Protein AF-A0A416CGI4-F1 (afdb_monomer_lite)

Sequence (344 aa):
MGKSVIRIKKITIKNWKNVVNGSLLLENHRKNYKASVLGLYGQNGSGKTALIDAIALLKFALCGRPIPKQYADFVNVDADAATLEYEFTVKDIDKKAEYNVNYSFSLKKEIEKNAVNIDDNSLEVAEEEKAVIVDEVLSYSYECGDKKIRKMPIINTRTSDVFLPKSKYNVLTGNEDEKDLFVAKKIALATSKSFVFSKELLNCIRKNCEEKYHVFLFDALTKFGNFELFIIDVKNSGLISFDALPLFFKYSNKRGNAVGNLPIPLNGSGVIPEQAFEVVNNVIKNMNIVLEQLIPNLTIGIKVIGTQTMKNGETGYIIELISKKNKKEIALRYESEGIKKIVS

Secondary structure (DSSP, 8-state):
---EEEEEEEEEEEEETTEEEEEEE----SS--SS--------TTSSHHHHHHHHHHHHHHHTTPPPPGGGGGGB-TT-SEEEEEEEEEEEETTTTEEEEEEEEEEEEEEEE----S---TT-----EEEEEEEEEEEEEEEEETTEEEEEEEEEE--SSSSSB-HHHHHHHHTT--HHHHHHHHHHHHHTT--STT-HHHHHHHHHH---HHHHHHHHHHHHHHHHT-----HHHHHHHHTTEEEEEEEEEETTEEEEEEEEEESSSEEEEEHHHHHHHHHHHHHHHHHHHHHSTTEEEEEEEEEEEE-TTS-EEEEEEEEEEETTEEEEGGGS-HHHHHHH-

Radius of gyration: 23.53 Å; chains: 1; bounding box: 51×67×60 Å

Foldseek 3Di:
DFDKDKDWQKKWKDQFALPRTDMDGPDDPPDDDPDDDDDDDDDPPPCPQSVLVLLVVLLQQLQQHADDFCSQNRGHPVDQKMKMKIWMWMARPVQRKIKTKMKMWIKGKDWDDPPPVDPDPPDPDPTRIGIATHQIWIWMWMDGPPDTRPIDTLFTRPDPFLGDDPVSVCQQQVPPDSVVSNVLVVVSRVRRYHSLNHPSSLVSRVVRHPPVVVNVVSVNSSCCSQPVDDRDHVVNVVLLVVQWDFDWWWFADPVGIHTDTDTAHLAAKDKDAPRCQVGVQVVQVVLQVVVCVVPPQKGKGKDFPDWDQDPVRGIITIIFMWIAHPNDIDTSNPDDPVSSSVSD

pLDDT: mean 86.91, std 12.15, range [50.22, 98.62]

Structure (mmCIF, N/CA/C/O backbone):
data_AF-A0A416CGI4-F1
#
_entry.id   AF-A0A416CGI4-F1
#
loop_
_atom_site.group_PDB
_atom_site.id
_atom_site.type_symbol
_atom_site.label_atom_id
_atom_site.label_alt_id
_atom_site.label_comp_id
_atom_site.label_asym_id
_atom_site.label_entity_id
_atom_site.label_seq_id
_atom_site.pdbx_PDB_ins_code
_atom_site.Cartn_x
_atom_site.Cartn_y
_atom_site.Cartn_z
_atom_site.occupancy
_atom_site.B_iso_or_equiv
_atom_site.auth_seq_id
_atom_site.auth_comp_id
_atom_site.auth_asym_id
_atom_site.auth_atom_id
_atom_site.pdbx_PDB_model_num
ATOM 1 N N . MET A 1 1 ? 15.781 11.434 6.413 1.00 57.03 1 MET A N 1
ATOM 2 C CA . MET A 1 1 ? 14.792 11.262 5.328 1.00 57.03 1 MET A CA 1
ATOM 3 C C . MET A 1 1 ? 13.825 12.429 5.412 1.00 57.03 1 MET A C 1
ATOM 5 O O . MET A 1 1 ? 13.376 12.712 6.517 1.00 57.03 1 MET A O 1
ATOM 9 N N . GLY A 1 2 ? 13.611 13.145 4.307 1.00 61.97 2 GLY A N 1
ATOM 10 C CA . GLY A 1 2 ? 12.845 14.392 4.324 1.00 61.97 2 GLY A CA 1
ATOM 11 C C . GLY A 1 2 ? 11.362 14.187 4.630 1.00 61.97 2 GLY A C 1
ATOM 12 O O . GLY A 1 2 ? 10.835 13.075 4.503 1.00 61.97 2 GLY A O 1
ATOM 13 N N . LYS A 1 3 ? 10.680 15.244 5.068 1.00 83.69 3 LYS A N 1
ATOM 14 C CA . LYS A 1 3 ? 9.259 15.183 5.418 1.00 83.69 3 LYS A CA 1
ATOM 15 C C . LYS A 1 3 ? 8.414 15.053 4.142 1.00 83.69 3 LYS A C 1
ATOM 17 O O . LYS A 1 3 ? 8.311 15.984 3.349 1.00 83.69 3 LYS A O 1
ATOM 22 N N . SER A 1 4 ? 7.796 13.887 3.957 1.00 90.75 4 SER A N 1
ATOM 23 C CA . SER A 1 4 ? 6.962 13.557 2.796 1.00 90.75 4 SER A CA 1
ATOM 24 C C . SER A 1 4 ? 5.468 13.635 3.115 1.00 90.75 4 SER A C 1
ATOM 26 O O . SER A 1 4 ? 5.051 13.233 4.202 1.00 90.75 4 SER A O 1
ATOM 28 N N . VAL A 1 5 ? 4.654 14.078 2.155 1.00 92.50 5 VAL A N 1
ATOM 29 C CA . VAL A 1 5 ? 3.187 13.924 2.184 1.00 92.50 5 VAL A CA 1
ATOM 30 C C . VAL A 1 5 ? 2.745 13.195 0.925 1.00 92.50 5 VAL A C 1
ATOM 32 O O . VAL A 1 5 ? 3.049 13.641 -0.179 1.00 92.50 5 VAL A O 1
ATOM 35 N N . ILE A 1 6 ? 2.034 12.082 1.096 1.00 93.94 6 ILE A N 1
ATOM 36 C CA . ILE A 1 6 ? 1.517 11.258 0.005 1.00 93.94 6 ILE A CA 1
ATOM 37 C C . ILE A 1 6 ? -0.009 11.281 0.059 1.00 93.94 6 ILE A C 1
ATOM 39 O O . ILE A 1 6 ? -0.608 11.096 1.118 1.00 93.94 6 ILE A O 1
ATOM 43 N N . ARG A 1 7 ? -0.646 11.497 -1.092 1.00 92.56 7 ARG A N 1
ATOM 44 C CA . ARG A 1 7 ? -2.101 11.447 -1.248 1.00 92.56 7 ARG A CA 1
ATOM 45 C C . ARG A 1 7 ? -2.462 10.641 -2.486 1.00 92.56 7 ARG A C 1
ATOM 47 O O . ARG A 1 7 ? -2.008 10.975 -3.575 1.00 92.56 7 ARG A O 1
ATOM 54 N N . ILE A 1 8 ? -3.319 9.634 -2.332 1.00 94.88 8 ILE A N 1
ATOM 55 C CA . ILE A 1 8 ? -3.948 8.950 -3.468 1.00 94.88 8 ILE A CA 1
ATOM 56 C C . ILE A 1 8 ? -4.986 9.909 -4.065 1.00 94.88 8 ILE A C 1
ATOM 58 O O . ILE A 1 8 ? -5.898 10.354 -3.367 1.00 94.88 8 ILE A O 1
ATOM 62 N N . LYS A 1 9 ? -4.822 10.264 -5.337 1.00 93.69 9 LYS A N 1
ATOM 63 C CA . LYS A 1 9 ? -5.719 11.140 -6.098 1.00 93.69 9 LYS A CA 1
ATOM 64 C C . LYS A 1 9 ? -6.825 10.356 -6.774 1.00 93.69 9 LYS A C 1
ATOM 66 O O . LYS A 1 9 ? -7.986 10.738 -6.672 1.00 93.69 9 LYS A O 1
ATOM 71 N N . LYS A 1 10 ? -6.471 9.273 -7.458 1.00 95.88 10 LYS A N 1
ATOM 72 C CA . LYS A 1 10 ? -7.402 8.496 -8.272 1.00 95.88 10 LYS A CA 1
ATOM 73 C C . LYS A 1 10 ? -7.062 7.019 -8.200 1.00 95.88 10 LYS A C 1
ATOM 75 O O . LYS A 1 10 ? -5.888 6.660 -8.128 1.00 95.88 10 LYS A O 1
ATOM 80 N N . ILE A 1 11 ? -8.096 6.193 -8.231 1.00 97.56 11 ILE A N 1
ATOM 81 C CA . ILE A 1 11 ? -7.992 4.741 -8.330 1.00 97.56 11 ILE A CA 1
ATOM 82 C C . ILE A 1 11 ? -8.832 4.307 -9.523 1.00 97.56 11 ILE A C 1
ATOM 84 O O . ILE A 1 11 ? -10.014 4.645 -9.585 1.00 97.56 11 ILE A O 1
ATOM 88 N N . THR A 1 12 ? -8.236 3.554 -10.439 1.00 98.12 12 THR A N 1
ATOM 89 C CA . THR A 1 12 ? -8.935 2.886 -11.538 1.00 98.12 12 THR A CA 1
ATOM 90 C C . THR A 1 12 ? -8.749 1.381 -11.384 1.00 98.12 12 THR A C 1
ATOM 92 O O . THR A 1 12 ? -7.630 0.909 -11.193 1.00 98.12 12 THR A O 1
ATOM 95 N N . ILE A 1 13 ? -9.842 0.631 -11.471 1.00 97.62 13 ILE A N 1
ATOM 96 C CA . ILE A 1 13 ? -9.862 -0.832 -11.418 1.00 97.62 13 ILE A CA 1
ATOM 97 C C . ILE A 1 13 ? -10.574 -1.375 -12.653 1.00 97.62 13 ILE A C 1
ATOM 99 O O . ILE A 1 13 ? -11.613 -0.852 -13.062 1.00 97.62 13 ILE A O 1
ATOM 103 N N . LYS A 1 14 ? -10.011 -2.420 -13.252 1.00 98.00 14 LYS A N 1
ATOM 104 C CA . LYS A 1 14 ? -10.579 -3.122 -14.403 1.00 98.00 14 LYS A CA 1
ATOM 105 C C . LYS A 1 14 ? -10.549 -4.618 -14.155 1.00 98.00 14 LYS A C 1
ATOM 107 O O . LYS A 1 14 ? -9.536 -5.120 -13.671 1.00 98.00 14 LYS A O 1
ATOM 112 N N . ASN A 1 15 ? -11.635 -5.300 -14.507 1.00 97.56 15 ASN A N 1
ATOM 113 C CA . ASN A 1 15 ? -11.813 -6.745 -14.340 1.00 97.56 15 ASN A CA 1
ATOM 114 C C . ASN A 1 15 ? -11.478 -7.228 -12.919 1.00 97.56 15 ASN A C 1
ATOM 116 O O . ASN A 1 15 ? -10.817 -8.244 -12.723 1.00 97.56 15 ASN A O 1
ATOM 120 N N . TRP A 1 16 ? -11.918 -6.463 -11.921 1.00 96.06 16 TRP A N 1
ATOM 121 C CA . TRP A 1 16 ? -11.623 -6.683 -10.511 1.00 96.06 16 TRP A CA 1
ATOM 122 C C . TRP A 1 16 ? -12.896 -7.067 -9.762 1.00 96.06 16 TRP A C 1
ATOM 124 O O . TRP A 1 16 ? -13.798 -6.243 -9.576 1.00 96.06 16 TRP A O 1
ATOM 134 N N . LYS A 1 17 ? -12.976 -8.323 -9.323 1.00 94.75 17 LYS A N 1
ATOM 135 C CA . LYS A 1 17 ? -14.184 -8.954 -8.785 1.00 94.75 17 LYS A CA 1
ATOM 136 C C . LYS A 1 17 ? -15.351 -8.738 -9.749 1.00 94.75 17 LYS A C 1
ATOM 138 O O . LYS A 1 17 ? -15.265 -9.049 -10.931 1.00 94.75 17 LYS A O 1
ATOM 143 N N . ASN A 1 18 ? -16.431 -8.141 -9.263 1.00 92.12 18 ASN A N 1
ATOM 144 C CA . ASN A 1 18 ? -17.617 -7.828 -10.041 1.00 92.12 18 ASN A CA 1
ATOM 145 C C . ASN A 1 18 ? -17.545 -6.467 -10.770 1.00 92.12 18 ASN A C 1
ATOM 147 O O . ASN A 1 18 ? -18.544 -6.032 -11.337 1.00 92.12 18 ASN A O 1
ATOM 151 N N . VAL A 1 19 ? -16.403 -5.768 -10.735 1.00 94.62 19 VAL A N 1
ATOM 152 C CA . VAL A 1 19 ? -16.207 -4.467 -11.392 1.00 94.62 19 VAL A CA 1
ATOM 153 C C . VAL A 1 19 ? -15.424 -4.648 -12.692 1.00 94.62 19 VAL A C 1
ATOM 155 O O . VAL A 1 19 ? -14.210 -4.847 -12.675 1.00 94.62 19 VAL A O 1
ATOM 158 N N . VAL A 1 20 ? -16.110 -4.517 -13.831 1.00 95.19 20 VAL A N 1
ATOM 159 C CA . VAL A 1 20 ? -15.491 -4.595 -15.170 1.00 95.19 20 VAL A CA 1
ATOM 160 C C . VAL A 1 20 ? -14.607 -3.374 -15.445 1.00 95.19 20 VAL A C 1
ATOM 162 O O . VAL A 1 20 ? -13.465 -3.511 -15.872 1.00 95.19 20 VAL A O 1
ATOM 165 N N . ASN A 1 21 ? -15.099 -2.167 -15.155 1.00 96.25 21 ASN A N 1
ATOM 166 C CA . ASN A 1 21 ? -14.327 -0.929 -15.252 1.00 96.25 21 ASN A CA 1
ATOM 167 C C . ASN A 1 21 ? -14.890 0.111 -14.278 1.00 96.25 21 ASN A C 1
ATOM 169 O O . ASN A 1 21 ? -16.065 0.465 -14.353 1.00 96.25 21 ASN A O 1
ATOM 173 N N . GLY A 1 22 ? -14.056 0.607 -13.370 1.00 94.75 22 GLY A N 1
ATOM 174 C CA . GLY A 1 22 ? -14.439 1.601 -12.376 1.00 94.75 22 GLY A CA 1
ATOM 175 C C . GLY A 1 22 ? -13.302 2.571 -12.104 1.00 94.75 22 GLY A C 1
ATOM 176 O O . GLY A 1 22 ? -12.139 2.186 -12.060 1.00 94.75 22 GLY A O 1
ATOM 177 N N . SER A 1 23 ? -13.638 3.843 -11.904 1.00 94.69 23 SER A N 1
ATOM 178 C CA . SER A 1 23 ? -12.675 4.887 -11.562 1.00 94.69 23 SER A CA 1
ATOM 179 C C . SER A 1 23 ? -13.256 5.792 -10.486 1.00 94.69 23 SER A C 1
ATOM 181 O O . SER A 1 23 ? -14.387 6.259 -10.613 1.00 94.69 23 SER A O 1
ATOM 183 N N . LEU A 1 24 ? -12.461 6.093 -9.463 1.00 93.44 24 LEU A N 1
ATOM 184 C CA . LEU A 1 24 ? -12.832 6.989 -8.375 1.00 93.44 24 LEU A CA 1
ATOM 185 C C . LEU A 1 24 ? -11.760 8.056 -8.166 1.00 93.44 24 LEU A C 1
ATOM 187 O O . LEU A 1 24 ? -10.582 7.747 -7.993 1.00 93.44 24 LEU A O 1
ATOM 191 N N . LEU A 1 25 ? -12.195 9.315 -8.134 1.00 91.94 25 LEU A N 1
ATOM 192 C CA . LEU A 1 25 ? -11.372 10.465 -7.780 1.00 91.94 25 LEU A CA 1
ATOM 193 C C . LEU A 1 25 ? -11.567 10.777 -6.289 1.00 91.94 25 LEU A C 1
ATOM 195 O O . LEU A 1 25 ? -12.672 11.084 -5.850 1.00 91.94 25 LEU A O 1
ATOM 199 N N . LEU A 1 26 ? -10.491 10.688 -5.514 1.00 89.19 26 LEU A N 1
ATOM 200 C CA . LEU A 1 26 ? -10.464 10.919 -4.064 1.00 89.19 26 LEU A CA 1
ATOM 201 C C . LEU A 1 26 ? -10.159 12.382 -3.703 1.00 89.19 26 LEU A C 1
ATOM 203 O O . LEU A 1 26 ? -10.161 12.772 -2.532 1.00 89.19 26 LEU A O 1
ATOM 207 N N . GLU A 1 27 ? -9.822 13.206 -4.690 1.00 80.69 27 GLU A N 1
ATOM 208 C CA . GLU A 1 27 ? -9.494 14.611 -4.487 1.00 80.69 27 GLU A CA 1
ATOM 209 C C . GLU A 1 27 ? -10.754 15.483 -4.453 1.00 80.69 27 GLU A C 1
ATOM 211 O O . GLU A 1 27 ? -11.585 15.472 -5.365 1.00 80.69 27 GLU A O 1
ATOM 216 N N . ASN A 1 28 ? -10.891 16.268 -3.381 1.00 76.50 28 ASN A N 1
ATOM 217 C CA . ASN A 1 28 ? -11.979 17.225 -3.250 1.00 76.50 28 ASN A CA 1
ATOM 218 C C . ASN A 1 28 ? -11.570 18.555 -3.887 1.00 76.50 28 ASN A C 1
ATOM 220 O O . ASN A 1 28 ? -10.825 19.332 -3.300 1.00 76.50 28 ASN A O 1
ATOM 224 N N . HIS A 1 29 ? -12.103 18.824 -5.074 1.00 73.62 29 HIS A N 1
ATOM 225 C CA . HIS A 1 29 ? -11.795 20.029 -5.843 1.00 73.62 29 HIS A CA 1
ATOM 226 C C . HIS A 1 29 ? -12.564 21.266 -5.360 1.00 73.62 29 HIS A C 1
ATOM 228 O O . HIS A 1 29 ? -12.283 22.377 -5.797 1.00 73.62 29 HIS A O 1
ATOM 234 N N . ARG A 1 30 ? -13.558 21.099 -4.474 1.00 73.44 30 ARG A N 1
ATOM 235 C CA . ARG A 1 30 ? -14.452 22.198 -4.079 1.00 73.44 30 ARG A CA 1
ATOM 236 C C . ARG A 1 30 ? -13.815 23.142 -3.064 1.00 73.44 30 ARG A C 1
ATOM 238 O O . ARG A 1 30 ? -14.127 24.327 -3.072 1.00 73.44 30 ARG A O 1
ATOM 245 N N . LYS A 1 31 ? -12.984 22.627 -2.151 1.00 70.00 31 LYS A N 1
ATOM 246 C CA . LYS A 1 31 ? -12.387 23.397 -1.047 1.00 70.00 31 LYS A CA 1
ATOM 247 C C . LYS A 1 31 ? -11.024 22.829 -0.655 1.00 70.00 31 LYS A C 1
ATOM 249 O O . LYS A 1 31 ? -10.849 21.614 -0.606 1.00 70.00 31 LYS A O 1
ATOM 254 N N . ASN A 1 32 ? -10.095 23.717 -0.299 1.00 69.38 32 ASN A N 1
ATOM 255 C CA . ASN A 1 32 ? -8.735 23.370 0.122 1.00 69.38 32 ASN A CA 1
ATOM 256 C C . ASN A 1 32 ? -8.695 22.888 1.586 1.00 69.38 32 ASN A C 1
ATOM 258 O O . ASN A 1 32 ? -8.185 23.567 2.479 1.00 69.38 32 ASN A O 1
ATOM 262 N N . TYR A 1 33 ? -9.311 21.737 1.855 1.00 72.38 33 TYR A N 1
ATOM 263 C CA . TYR A 1 33 ? -9.288 21.131 3.182 1.00 72.38 33 TYR A CA 1
ATOM 264 C C . TYR A 1 33 ? -7.946 20.439 3.456 1.00 72.38 33 TYR A C 1
ATOM 266 O O . TYR A 1 33 ? -7.435 19.699 2.618 1.00 72.38 33 TYR A O 1
ATOM 274 N N . LYS A 1 34 ? -7.409 20.610 4.673 1.00 70.12 34 LYS A N 1
ATOM 275 C CA . LYS A 1 34 ? -6.182 19.920 5.127 1.00 70.12 34 LYS A CA 1
ATOM 276 C C . LYS A 1 34 ? -6.345 18.396 5.203 1.00 70.12 34 LYS A C 1
ATOM 278 O O . LYS A 1 34 ? -5.372 17.667 5.048 1.00 70.12 34 LYS A O 1
ATOM 283 N N . ALA A 1 35 ? -7.566 17.930 5.450 1.00 75.38 35 ALA A N 1
ATOM 284 C CA . ALA A 1 35 ? -7.946 16.525 5.489 1.00 75.38 35 ALA A CA 1
ATOM 285 C C . ALA A 1 35 ? -9.297 16.346 4.788 1.00 75.38 35 ALA A C 1
ATOM 287 O O . ALA A 1 35 ? -10.107 17.269 4.743 1.00 75.38 35 ALA A O 1
ATOM 288 N N . SER A 1 36 ? -9.545 15.163 4.237 1.00 80.25 36 SER A N 1
ATOM 289 C CA . SER A 1 36 ? -10.780 14.857 3.513 1.00 80.25 36 SER A CA 1
ATOM 290 C C . SER A 1 36 ? -11.321 13.509 3.952 1.00 80.25 36 SER A C 1
ATOM 292 O O . SER A 1 36 ? -10.586 12.523 3.910 1.00 80.25 36 SER A O 1
ATOM 294 N N . VAL A 1 37 ? -12.603 13.468 4.294 1.00 84.69 37 VAL A N 1
ATOM 295 C CA . VAL A 1 37 ? -13.344 12.226 4.516 1.00 84.69 37 VAL A CA 1
ATOM 296 C C . VAL A 1 37 ? -14.225 11.993 3.293 1.00 84.69 37 VAL A C 1
ATOM 298 O O . VAL A 1 37 ? -14.968 12.890 2.893 1.00 84.69 37 VAL A O 1
ATOM 301 N N . LEU A 1 38 ? -14.113 10.815 2.680 1.00 86.38 38 LEU A N 1
ATOM 302 C CA . LEU A 1 38 ? -14.939 10.402 1.547 1.00 86.38 38 LEU A CA 1
ATOM 303 C C . LEU A 1 38 ? -15.807 9.218 1.976 1.00 86.38 38 LEU A C 1
ATOM 305 O O . LEU A 1 38 ? -15.279 8.175 2.352 1.00 86.38 38 LEU A O 1
ATOM 309 N N . GLY A 1 39 ? -17.127 9.383 1.905 1.00 89.44 39 GLY A N 1
ATOM 310 C CA . GLY A 1 39 ? -18.082 8.291 2.079 1.00 89.44 39 GLY A CA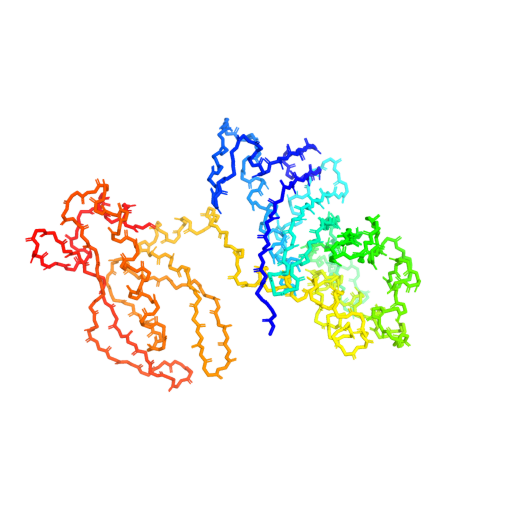 1
ATOM 311 C C . GLY A 1 39 ? -18.481 7.708 0.726 1.00 89.44 39 GLY A C 1
ATOM 312 O O . GLY A 1 39 ? -18.835 8.461 -0.181 1.00 89.44 39 GLY A O 1
ATOM 313 N N . LEU A 1 40 ? -18.437 6.381 0.593 1.00 88.62 40 LEU A N 1
ATOM 314 C CA . LEU A 1 40 ? -18.903 5.661 -0.592 1.00 88.62 40 LEU A CA 1
ATOM 315 C C . LEU A 1 40 ? -20.126 4.812 -0.225 1.00 88.62 40 LEU A C 1
ATOM 317 O O . LEU A 1 40 ? -20.013 3.848 0.530 1.00 88.62 40 LEU A O 1
ATOM 321 N N . TYR A 1 41 ? -21.283 5.155 -0.788 1.00 90.19 41 TYR A N 1
ATOM 322 C CA . TYR A 1 41 ? -22.567 4.503 -0.516 1.00 90.19 41 TYR A CA 1
ATOM 323 C C . TYR A 1 41 ? -23.128 3.853 -1.786 1.00 90.19 41 TYR A C 1
ATOM 325 O O . TYR A 1 41 ? -22.802 4.256 -2.899 1.00 90.19 41 TYR A O 1
ATOM 333 N N . GLY A 1 42 ? -23.962 2.827 -1.625 1.00 89.38 42 GLY A N 1
ATOM 334 C CA . GLY A 1 42 ? -24.613 2.127 -2.735 1.00 89.38 42 GLY A CA 1
ATOM 335 C C . GLY A 1 42 ? -25.238 0.811 -2.283 1.00 89.38 42 GLY A C 1
ATOM 336 O O . GLY A 1 42 ? -24.994 0.371 -1.159 1.00 89.38 42 GLY A O 1
ATOM 337 N N . GLN A 1 43 ? -25.987 0.149 -3.160 1.00 90.25 43 GLN A N 1
ATOM 338 C CA . GLN A 1 43 ? -26.599 -1.158 -2.888 1.00 90.25 43 GLN A CA 1
ATOM 339 C C . GLN A 1 43 ? -25.568 -2.278 -2.658 1.00 90.25 43 GLN A C 1
ATOM 341 O O . GLN A 1 43 ? -24.396 -2.159 -3.032 1.00 90.25 43 GLN A O 1
ATOM 346 N N . ASN A 1 44 ? -25.979 -3.385 -2.039 1.00 87.94 44 ASN A N 1
ATOM 347 C CA . ASN A 1 44 ? -25.117 -4.563 -1.912 1.00 87.94 44 ASN A CA 1
ATOM 348 C C . ASN A 1 44 ? -24.684 -5.062 -3.298 1.00 87.94 44 ASN A C 1
ATOM 350 O O . ASN A 1 44 ? -25.425 -4.950 -4.269 1.00 87.94 44 ASN A O 1
ATOM 354 N N . GLY A 1 45 ? -23.437 -5.524 -3.408 1.00 84.44 45 GLY A N 1
ATOM 355 C CA . GLY A 1 45 ? -22.856 -5.906 -4.698 1.00 84.44 45 GLY A CA 1
ATOM 356 C C . GLY A 1 45 ? -22.427 -4.735 -5.594 1.00 84.44 45 GLY A C 1
ATOM 357 O O . GLY A 1 45 ? -21.893 -4.975 -6.663 1.00 84.44 45 GLY A O 1
ATOM 358 N N . SER A 1 46 ? -22.547 -3.466 -5.187 1.00 87.25 46 SER A N 1
ATOM 359 C CA . SER A 1 46 ? -22.141 -2.322 -6.032 1.00 87.25 46 SER A CA 1
ATOM 360 C C . SER A 1 46 ? -20.618 -2.090 -6.159 1.00 87.25 46 SER A C 1
ATOM 362 O O . SER A 1 46 ? -20.205 -1.020 -6.594 1.00 87.25 46 SER A O 1
ATOM 364 N N . GLY A 1 47 ? -19.768 -3.018 -5.703 1.00 87.88 47 GLY A N 1
ATOM 365 C CA . GLY A 1 47 ? -18.302 -2.899 -5.801 1.00 87.88 47 GLY A CA 1
ATOM 366 C C . GLY A 1 47 ? -17.610 -2.071 -4.704 1.00 87.88 47 GLY A C 1
ATOM 367 O O . GLY A 1 47 ? -16.410 -1.828 -4.789 1.00 87.88 47 GLY A O 1
ATOM 368 N N . LYS A 1 48 ? -18.318 -1.662 -3.637 1.00 91.81 48 LYS A N 1
ATOM 369 C CA . LYS A 1 48 ? -17.724 -0.894 -2.515 1.00 91.81 48 LYS A CA 1
ATOM 370 C C . LYS A 1 48 ? -16.565 -1.632 -1.843 1.00 91.81 48 LYS A C 1
ATOM 372 O O . LYS A 1 48 ? -15.487 -1.073 -1.685 1.00 91.81 48 LYS A O 1
ATOM 377 N N . THR A 1 49 ? -16.779 -2.896 -1.479 1.00 91.12 49 THR A N 1
ATOM 378 C CA . THR A 1 49 ? -15.738 -3.734 -0.867 1.00 91.12 49 THR A CA 1
ATOM 379 C C . THR A 1 49 ? -14.591 -3.975 -1.842 1.00 91.12 49 THR A C 1
ATOM 381 O O . THR A 1 49 ? -13.437 -3.882 -1.444 1.00 91.12 49 THR A O 1
ATOM 384 N N . ALA A 1 50 ? -14.895 -4.145 -3.136 1.00 93.25 50 ALA A N 1
ATOM 385 C CA . ALA A 1 50 ? -13.885 -4.322 -4.174 1.00 93.25 50 ALA A CA 1
ATOM 386 C C . ALA A 1 50 ? -12.894 -3.142 -4.224 1.00 93.25 50 ALA A C 1
ATOM 388 O O . ALA A 1 50 ? -11.695 -3.361 -4.377 1.00 93.25 50 ALA A O 1
ATOM 389 N N . LEU A 1 51 ? -13.350 -1.903 -4.007 1.00 93.81 51 LEU A N 1
ATOM 390 C CA . LEU A 1 51 ? -12.454 -0.750 -3.877 1.00 93.81 51 LEU A CA 1
ATOM 391 C C . LEU A 1 51 ? -11.513 -0.864 -2.664 1.00 93.81 51 LEU A C 1
ATOM 393 O O . LEU A 1 51 ? -10.327 -0.560 -2.781 1.00 93.81 51 LEU A O 1
ATOM 397 N N . ILE A 1 52 ? -12.019 -1.298 -1.507 1.00 92.94 52 ILE A N 1
ATOM 398 C CA . ILE A 1 52 ? -11.194 -1.492 -0.303 1.00 92.94 52 ILE A CA 1
ATOM 399 C C . ILE A 1 52 ? -10.153 -2.590 -0.541 1.00 92.94 52 ILE A C 1
ATOM 401 O O . ILE A 1 52 ? -8.982 -2.405 -0.213 1.00 92.94 52 ILE A O 1
ATOM 405 N N . ASP A 1 53 ? -10.550 -3.687 -1.188 1.00 94.31 53 ASP A N 1
ATOM 406 C CA . ASP A 1 53 ? -9.647 -4.779 -1.553 1.00 94.31 53 ASP A CA 1
ATOM 407 C C . ASP A 1 53 ? -8.551 -4.329 -2.531 1.00 94.31 53 ASP A C 1
ATOM 409 O O . ASP A 1 53 ? -7.408 -4.773 -2.421 1.00 94.31 53 ASP A O 1
ATOM 413 N N . ALA A 1 54 ? -8.874 -3.427 -3.464 1.00 96.12 54 ALA A N 1
ATOM 414 C CA . ALA A 1 54 ? -7.899 -2.830 -4.373 1.00 96.12 54 ALA A CA 1
ATOM 415 C C . ALA A 1 54 ? -6.860 -2.002 -3.597 1.00 96.12 54 ALA A C 1
ATOM 417 O O . ALA A 1 54 ? -5.656 -2.204 -3.752 1.00 96.12 54 ALA A O 1
ATOM 418 N N . ILE A 1 55 ? -7.301 -1.143 -2.671 1.00 95.75 55 ILE A N 1
ATOM 419 C CA . ILE A 1 55 ? -6.391 -0.379 -1.799 1.00 95.75 55 ILE A CA 1
ATOM 420 C C . ILE A 1 55 ? -5.534 -1.327 -0.935 1.00 95.75 55 ILE A C 1
ATOM 422 O O . ILE A 1 55 ? -4.351 -1.062 -0.711 1.00 95.75 55 ILE A O 1
ATOM 426 N N . ALA A 1 56 ? -6.091 -2.460 -0.493 1.00 94.88 56 ALA A N 1
ATOM 427 C CA . ALA A 1 56 ? -5.344 -3.500 0.217 1.00 94.88 56 ALA A CA 1
ATOM 428 C C . ALA A 1 56 ? -4.259 -4.138 -0.650 1.00 94.88 56 ALA A C 1
ATOM 430 O O . ALA A 1 56 ? -3.121 -4.273 -0.197 1.00 94.88 56 ALA A O 1
ATOM 431 N N . LEU A 1 57 ? -4.566 -4.440 -1.913 1.00 96.38 57 LEU A N 1
ATOM 432 C CA . LEU A 1 57 ? -3.583 -4.949 -2.865 1.00 96.38 57 LEU A CA 1
ATOM 433 C C . LEU A 1 57 ? -2.450 -3.942 -3.114 1.00 96.38 57 LEU A C 1
ATOM 435 O O . LEU A 1 57 ? -1.279 -4.323 -3.101 1.00 96.38 57 LEU A O 1
ATOM 439 N N . LEU A 1 58 ? -2.774 -2.649 -3.246 1.00 97.69 58 LEU A N 1
ATOM 440 C CA . LEU A 1 58 ? -1.766 -1.587 -3.332 1.00 97.69 58 LEU A CA 1
ATOM 441 C C . LEU A 1 58 ? -0.821 -1.612 -2.126 1.00 97.69 58 LEU A C 1
ATOM 443 O O . LEU A 1 58 ? 0.389 -1.467 -2.289 1.00 97.69 58 LEU A O 1
ATOM 447 N N . LYS A 1 59 ? -1.349 -1.808 -0.912 1.00 95.94 59 LYS A N 1
ATOM 448 C CA . LYS A 1 59 ? -0.517 -1.879 0.292 1.00 95.94 59 LYS A CA 1
ATOM 449 C C . LYS A 1 59 ? 0.464 -3.050 0.238 1.00 95.94 59 LYS A C 1
ATOM 451 O O . LYS A 1 59 ? 1.623 -2.856 0.600 1.00 95.94 59 LYS A O 1
ATOM 456 N N . PHE A 1 60 ? 0.044 -4.231 -0.223 1.00 95.75 60 PHE A N 1
ATOM 457 C CA . PHE A 1 60 ? 0.953 -5.373 -0.401 1.00 95.75 60 PHE A CA 1
ATOM 458 C C . PHE A 1 60 ? 2.082 -5.049 -1.383 1.00 95.75 60 PHE A C 1
ATOM 460 O O . PHE A 1 60 ? 3.249 -5.268 -1.047 1.00 95.75 60 PHE A O 1
ATOM 467 N N . ALA A 1 61 ? 1.740 -4.447 -2.527 1.00 97.44 61 ALA A N 1
ATOM 468 C CA . ALA A 1 61 ? 2.702 -4.025 -3.539 1.00 97.44 61 ALA A CA 1
ATOM 469 C C . ALA A 1 61 ? 3.717 -3.019 -2.972 1.00 97.44 61 ALA A C 1
ATOM 471 O O . ALA A 1 61 ? 4.908 -3.308 -2.962 1.00 97.44 61 ALA A O 1
ATOM 472 N N . LEU A 1 62 ? 3.262 -1.900 -2.391 1.00 97.44 62 LEU A N 1
ATOM 473 C CA . LEU A 1 62 ? 4.140 -0.863 -1.821 1.00 97.44 62 LEU A CA 1
ATOM 474 C C . LEU A 1 62 ? 5.031 -1.365 -0.672 1.00 97.44 62 LEU A C 1
ATOM 476 O O . LEU A 1 62 ? 6.081 -0.783 -0.402 1.00 97.44 62 LEU A O 1
ATOM 480 N N . CYS A 1 63 ? 4.609 -2.415 0.038 1.00 93.88 63 CYS A N 1
ATOM 481 C CA . CYS A 1 63 ? 5.396 -3.017 1.114 1.00 93.88 63 CYS A CA 1
ATOM 482 C C . CYS A 1 63 ? 6.385 -4.090 0.627 1.00 93.88 63 CYS A C 1
ATOM 484 O O . CYS A 1 63 ? 7.131 -4.611 1.457 1.00 93.88 63 CYS A O 1
ATOM 486 N N . GLY A 1 64 ? 6.352 -4.483 -0.652 1.00 93.06 64 GLY A N 1
ATOM 487 C CA . GLY A 1 64 ? 7.119 -5.626 -1.162 1.00 93.06 64 GLY A CA 1
ATOM 488 C C . GLY A 1 64 ? 6.749 -6.955 -0.484 1.00 93.06 64 GLY A C 1
ATOM 489 O O . GLY A 1 64 ? 7.592 -7.844 -0.344 1.00 93.06 64 GLY A O 1
ATOM 490 N N . ARG A 1 65 ? 5.508 -7.085 0.011 1.00 92.94 65 ARG A N 1
ATOM 491 C CA . ARG A 1 65 ? 5.032 -8.285 0.720 1.00 92.94 65 ARG A CA 1
ATOM 492 C C . ARG A 1 65 ? 4.384 -9.274 -0.254 1.00 92.94 65 ARG A C 1
ATOM 494 O O . ARG A 1 65 ? 3.786 -8.824 -1.228 1.00 92.94 65 ARG A O 1
ATOM 501 N N . PRO A 1 66 ? 4.459 -10.592 0.020 1.00 94.25 66 PRO A N 1
ATOM 502 C CA . PRO A 1 66 ? 3.723 -11.581 -0.758 1.00 94.25 66 PRO A CA 1
ATOM 503 C C . PRO A 1 66 ? 2.226 -11.280 -0.733 1.00 94.25 66 PRO A C 1
ATOM 505 O O . PRO A 1 66 ? 1.661 -10.998 0.330 1.00 94.25 66 PRO A O 1
ATOM 508 N N . ILE A 1 67 ? 1.594 -11.358 -1.895 1.00 94.75 67 ILE A N 1
ATOM 509 C CA . ILE A 1 67 ? 0.149 -11.239 -2.036 1.00 94.75 67 ILE A CA 1
ATOM 510 C C . ILE A 1 67 ? -0.491 -12.553 -1.570 1.00 94.75 67 ILE A C 1
ATOM 512 O O . ILE A 1 67 ? -0.051 -13.628 -1.980 1.00 94.75 67 ILE A O 1
ATOM 516 N N . PRO A 1 68 ? -1.530 -12.507 -0.720 1.00 92.94 68 PRO A N 1
ATOM 517 C CA . PRO A 1 68 ? -2.240 -13.714 -0.311 1.00 92.94 68 PRO A CA 1
ATOM 518 C C . PRO A 1 68 ? -2.879 -14.448 -1.500 1.00 92.94 68 PRO A C 1
ATOM 520 O O . PRO A 1 68 ? -3.494 -13.809 -2.351 1.00 92.94 68 PRO A O 1
ATOM 523 N N . LYS A 1 69 ? -2.821 -15.787 -1.509 1.00 90.75 69 LYS A N 1
ATOM 524 C CA . LYS A 1 69 ? -3.340 -16.639 -2.602 1.00 90.75 69 LYS A CA 1
ATOM 525 C C . LYS A 1 69 ? -4.789 -16.317 -3.000 1.00 90.75 69 LYS A C 1
ATOM 527 O O . LYS A 1 69 ? -5.079 -16.206 -4.181 1.00 90.75 69 LYS A O 1
ATOM 532 N N . GLN A 1 70 ? -5.648 -16.012 -2.021 1.00 91.31 70 GLN A N 1
ATOM 533 C CA . GLN A 1 70 ? -7.053 -15.602 -2.218 1.00 91.31 70 GLN A CA 1
ATOM 534 C C . GLN A 1 70 ? -7.270 -14.400 -3.160 1.00 91.31 70 GLN A C 1
ATOM 536 O O . GLN A 1 70 ? -8.390 -14.148 -3.586 1.00 91.31 70 GLN A O 1
ATOM 541 N N . TYR A 1 71 ? -6.239 -13.598 -3.445 1.00 94.38 71 TYR A N 1
ATOM 542 C CA . TYR A 1 71 ? -6.350 -12.509 -4.415 1.00 94.38 71 TYR A CA 1
ATOM 543 C C . TYR A 1 71 ? -6.443 -13.020 -5.859 1.00 94.38 71 TYR A C 1
ATOM 545 O O . TYR A 1 71 ? -6.884 -12.267 -6.722 1.00 94.38 71 TYR A O 1
ATOM 553 N N . ALA A 1 72 ? -6.079 -14.278 -6.130 1.00 92.56 72 ALA A N 1
ATOM 554 C CA . ALA A 1 72 ? -6.262 -14.904 -7.436 1.00 92.56 72 ALA A CA 1
ATOM 555 C C . ALA A 1 72 ? -7.750 -14.924 -7.824 1.00 92.56 72 ALA A C 1
ATOM 557 O O . ALA A 1 72 ? -8.100 -14.570 -8.946 1.00 92.56 72 ALA A O 1
ATOM 558 N N . ASP A 1 73 ? -8.624 -15.186 -6.848 1.00 92.69 73 ASP A N 1
ATOM 559 C CA . ASP A 1 73 ? -10.085 -15.189 -7.008 1.00 92.69 73 ASP A CA 1
ATOM 560 C C . ASP A 1 73 ? -10.686 -13.785 -7.167 1.00 92.69 73 ASP A C 1
ATOM 562 O O . ASP A 1 73 ? -11.897 -13.623 -7.321 1.00 92.69 73 ASP A O 1
ATOM 566 N N . PHE A 1 74 ? -9.868 -12.730 -7.064 1.00 94.62 74 PHE A N 1
ATOM 567 C CA . PHE A 1 74 ? -10.332 -11.354 -7.244 1.00 94.62 74 PHE A CA 1
ATOM 568 C C . PHE A 1 74 ? -10.218 -10.904 -8.702 1.00 94.62 74 PHE A C 1
ATOM 570 O O . PHE A 1 74 ? -10.706 -9.823 -9.034 1.00 94.62 74 PHE A O 1
ATOM 577 N N . VAL A 1 75 ? -9.610 -11.705 -9.578 1.00 95.44 75 VAL A N 1
ATOM 578 C CA . VAL A 1 75 ? -9.703 -11.503 -11.026 1.00 95.44 75 VAL A CA 1
ATOM 579 C C . VAL A 1 75 ? -11.122 -11.862 -11.474 1.00 95.44 75 VAL A C 1
ATOM 581 O O . VAL A 1 75 ? -11.698 -12.843 -11.012 1.00 95.44 75 VAL A O 1
ATOM 584 N N . ASN A 1 76 ? -11.728 -11.022 -12.315 1.00 95.00 76 ASN A N 1
ATOM 585 C CA . ASN A 1 76 ? -13.063 -11.290 -12.846 1.00 95.00 76 ASN A CA 1
ATOM 586 C C . ASN A 1 76 ? -13.080 -12.613 -13.636 1.00 95.00 76 ASN A C 1
ATOM 588 O O . ASN A 1 76 ? -12.142 -12.894 -14.372 1.00 95.00 76 ASN A O 1
ATOM 592 N N . VAL A 1 77 ? -14.156 -13.392 -13.495 1.00 91.69 77 VAL A N 1
ATOM 593 C CA . VAL A 1 77 ? -14.292 -14.724 -14.114 1.00 91.69 77 VAL A CA 1
ATOM 594 C C . VAL A 1 77 ? -14.193 -14.701 -15.644 1.00 91.69 77 VAL A C 1
ATOM 596 O O . VAL A 1 77 ? -13.717 -15.664 -16.235 1.00 91.69 77 VAL A O 1
ATOM 599 N N . ASP A 1 78 ? -14.572 -13.587 -16.272 1.00 93.25 78 ASP A N 1
ATOM 600 C CA . ASP A 1 78 ? -14.566 -13.410 -17.725 1.00 93.25 78 ASP A CA 1
ATOM 601 C C . ASP A 1 78 ? -13.261 -12.764 -18.236 1.00 93.25 78 ASP A C 1
ATOM 603 O O . ASP A 1 78 ? -13.212 -12.254 -19.358 1.00 93.25 78 ASP A O 1
ATOM 607 N N . ALA A 1 79 ? -12.202 -12.715 -17.417 1.00 94.25 79 ALA A N 1
ATOM 608 C CA . ALA A 1 79 ? -10.949 -12.048 -17.761 1.00 94.25 79 ALA A CA 1
ATOM 609 C C . ALA A 1 79 ? -9.699 -12.808 -17.295 1.00 94.25 79 ALA A C 1
ATOM 611 O O . ALA A 1 79 ? -9.621 -13.289 -16.171 1.00 94.25 79 ALA A O 1
ATOM 612 N N . ASP A 1 80 ? -8.648 -12.780 -18.119 1.00 94.06 80 ASP A N 1
ATOM 613 C CA . ASP A 1 80 ? -7.349 -13.385 -17.778 1.00 94.06 80 ASP A CA 1
ATOM 614 C C . ASP A 1 80 ? -6.576 -12.604 -16.701 1.00 94.06 80 ASP A C 1
ATOM 616 O O . ASP A 1 80 ? -5.667 -13.125 -16.049 1.00 94.06 80 ASP A O 1
ATOM 620 N N . ALA A 1 81 ? -6.871 -11.309 -16.564 1.00 96.56 81 ALA A N 1
ATOM 621 C CA . ALA A 1 81 ? -6.165 -10.411 -15.663 1.00 96.56 81 ALA A CA 1
ATOM 622 C C . ALA A 1 81 ? -7.048 -9.253 -15.191 1.00 96.56 81 ALA A C 1
ATOM 624 O O . ALA A 1 81 ? -7.850 -8.702 -15.953 1.00 96.56 81 ALA A O 1
ATOM 625 N N . ALA A 1 82 ? -6.809 -8.819 -13.955 1.00 97.81 82 ALA A N 1
ATOM 626 C CA . ALA A 1 82 ? -7.313 -7.558 -13.427 1.00 97.81 82 ALA A CA 1
ATOM 627 C C . ALA A 1 82 ? -6.245 -6.473 -13.573 1.00 97.81 82 ALA A C 1
ATOM 629 O O . ALA A 1 82 ? -5.077 -6.730 -13.305 1.00 97.81 82 ALA A O 1
ATOM 630 N N . THR A 1 83 ? -6.616 -5.246 -13.933 1.00 98.31 83 THR A N 1
ATOM 631 C CA . THR A 1 83 ? -5.672 -4.116 -13.986 1.00 98.31 83 THR A CA 1
ATOM 632 C C . THR A 1 83 ? -6.042 -3.081 -12.941 1.00 98.31 83 THR A C 1
ATOM 634 O O . THR A 1 83 ? -7.193 -2.648 -12.862 1.00 98.31 83 THR A O 1
ATOM 637 N N . LEU A 1 84 ? -5.052 -2.656 -12.161 1.00 98.50 84 LEU A N 1
ATOM 638 C CA . LEU A 1 84 ? -5.205 -1.634 -11.138 1.00 98.50 84 LEU A CA 1
ATOM 639 C C . LEU A 1 84 ? -4.250 -0.481 -11.428 1.00 98.50 84 LEU A C 1
ATOM 641 O O . LEU A 1 84 ? -3.084 -0.689 -11.757 1.00 98.50 84 LEU A O 1
ATOM 645 N N . GLU A 1 85 ? -4.752 0.739 -11.303 1.00 98.56 85 GLU A N 1
ATOM 646 C CA . GLU A 1 85 ? -4.006 1.966 -11.557 1.00 98.56 85 GLU A CA 1
ATOM 647 C C . GLU A 1 85 ? -4.288 2.979 -10.449 1.00 98.56 85 GLU A C 1
ATOM 649 O O . GLU A 1 85 ? -5.436 3.255 -10.097 1.00 98.56 85 GLU A O 1
ATOM 654 N N . TYR A 1 86 ? -3.213 3.547 -9.913 1.00 98.44 86 TYR A N 1
ATOM 655 C CA . TYR A 1 86 ? -3.229 4.465 -8.788 1.00 98.44 86 TYR A CA 1
ATOM 656 C C . TYR A 1 86 ? -2.481 5.733 -9.159 1.00 98.44 86 TYR A C 1
ATOM 658 O O . TYR A 1 86 ? -1.302 5.698 -9.517 1.00 98.44 86 TYR A O 1
ATOM 666 N N . GLU A 1 87 ? -3.156 6.868 -9.032 1.00 98.19 87 GLU A N 1
ATOM 667 C CA . GLU A 1 87 ? -2.537 8.179 -9.171 1.00 98.19 87 GLU A CA 1
ATOM 668 C C . GLU A 1 87 ? -2.283 8.774 -7.790 1.00 98.19 87 GLU A C 1
ATOM 670 O O . GLU A 1 87 ? -3.183 8.800 -6.950 1.00 98.19 87 GLU A O 1
ATOM 675 N N . PHE A 1 88 ? -1.076 9.285 -7.562 1.00 97.00 88 PHE A N 1
ATOM 676 C CA . PHE A 1 88 ? -0.671 9.913 -6.309 1.00 97.00 88 PHE A CA 1
ATOM 677 C C . PHE A 1 88 ? -0.157 11.326 -6.546 1.00 97.00 88 PHE A C 1
ATOM 679 O O . PHE A 1 88 ? 0.482 11.617 -7.557 1.00 97.00 88 PHE A O 1
ATOM 686 N N . THR A 1 89 ? -0.327 12.163 -5.531 1.00 95.56 89 THR A N 1
ATOM 687 C CA . THR A 1 89 ? 0.536 13.319 -5.313 1.00 95.56 89 THR A CA 1
ATOM 688 C C . THR A 1 89 ? 1.498 13.010 -4.186 1.00 95.56 89 THR A C 1
ATOM 690 O O . THR A 1 89 ? 1.076 12.652 -3.085 1.00 95.56 89 THR A O 1
ATOM 693 N N . VAL A 1 90 ? 2.787 13.168 -4.464 1.00 96.75 90 VAL A N 1
ATOM 694 C CA . VAL A 1 90 ? 3.860 13.057 -3.474 1.00 96.75 90 VAL A CA 1
ATOM 695 C C . VAL A 1 90 ? 4.507 14.428 -3.346 1.00 96.75 90 VAL A C 1
ATOM 697 O O . VAL A 1 90 ? 4.853 15.040 -4.352 1.00 96.75 90 VAL A O 1
ATOM 700 N N . LYS A 1 91 ? 4.658 14.928 -2.120 1.00 95.19 91 LYS A N 1
ATOM 701 C CA . LYS A 1 91 ? 5.309 16.212 -1.838 1.00 95.19 91 LYS A CA 1
ATOM 702 C C . LYS A 1 91 ? 6.522 16.001 -0.946 1.00 95.19 91 LYS A C 1
ATOM 704 O O . LYS A 1 91 ? 6.398 15.380 0.110 1.00 95.19 91 LYS A O 1
ATOM 709 N N . ASP A 1 92 ? 7.664 16.532 -1.367 1.00 94.50 92 ASP A N 1
ATOM 710 C CA . ASP A 1 92 ? 8.848 16.734 -0.532 1.00 94.50 92 ASP A CA 1
ATOM 711 C C . ASP A 1 92 ? 8.728 18.121 0.104 1.00 94.50 92 ASP A C 1
ATOM 713 O O . ASP A 1 92 ? 8.893 19.137 -0.574 1.00 94.50 92 ASP A O 1
ATOM 717 N N . ILE A 1 93 ? 8.370 18.174 1.389 1.00 91.62 93 ILE A N 1
ATOM 718 C CA . ILE A 1 93 ? 8.142 19.446 2.086 1.00 91.62 93 ILE A CA 1
ATOM 719 C C . ILE A 1 93 ? 9.450 20.224 2.222 1.00 91.62 93 ILE A C 1
ATOM 721 O O . ILE A 1 93 ? 9.445 21.446 2.075 1.00 91.62 93 ILE A O 1
ATOM 725 N N . ASP A 1 94 ? 10.559 19.528 2.462 1.00 89.25 94 ASP A N 1
ATOM 726 C CA . ASP A 1 94 ? 11.841 20.165 2.758 1.00 89.25 94 ASP A CA 1
ATOM 727 C C . ASP A 1 94 ? 12.406 20.839 1.506 1.00 89.25 94 ASP A C 1
ATOM 729 O O . ASP A 1 94 ? 12.908 21.960 1.565 1.00 89.25 94 ASP A O 1
ATOM 733 N N . LYS A 1 95 ? 12.264 20.184 0.348 1.00 89.12 95 LYS A N 1
ATOM 734 C CA . LYS A 1 95 ? 12.707 20.729 -0.945 1.00 89.12 95 LYS A CA 1
ATOM 735 C C . LYS A 1 95 ? 11.634 21.508 -1.699 1.00 89.12 95 LYS A C 1
ATOM 737 O O . LYS A 1 95 ? 11.920 22.023 -2.774 1.00 89.12 95 LYS A O 1
ATOM 742 N N . LYS A 1 96 ? 10.410 21.582 -1.165 1.00 91.44 96 LYS A N 1
ATOM 743 C CA . LYS A 1 96 ? 9.230 22.137 -1.853 1.00 91.44 96 LYS A CA 1
ATOM 744 C C . LYS A 1 96 ? 9.032 21.526 -3.248 1.00 91.44 96 LYS A C 1
ATOM 746 O O . LYS A 1 96 ? 8.705 22.233 -4.197 1.00 91.44 96 LYS A O 1
ATOM 751 N N . ALA A 1 97 ? 9.254 20.218 -3.363 1.00 94.50 97 ALA A N 1
ATOM 752 C CA . ALA A 1 97 ? 9.107 19.501 -4.621 1.00 94.50 97 ALA A CA 1
ATOM 753 C C . ALA A 1 97 ? 7.787 18.730 -4.673 1.00 94.50 97 ALA A C 1
ATOM 755 O O . ALA A 1 97 ? 7.333 18.188 -3.663 1.00 94.50 97 ALA A O 1
ATOM 756 N N . GLU A 1 98 ? 7.197 18.635 -5.859 1.00 96.06 98 GLU A N 1
ATOM 757 C CA . GLU A 1 98 ? 5.941 17.928 -6.089 1.00 96.06 98 GLU A CA 1
ATOM 758 C C . GLU A 1 98 ? 6.083 16.903 -7.214 1.00 96.06 98 GLU A C 1
ATOM 760 O O . GLU A 1 98 ? 6.682 17.166 -8.257 1.00 96.06 98 GLU A O 1
ATOM 765 N N . TYR A 1 99 ? 5.515 15.720 -6.987 1.00 97.62 99 TYR A N 1
ATOM 766 C CA . TYR A 1 99 ? 5.454 14.636 -7.951 1.00 97.62 99 TYR A CA 1
ATOM 767 C C . TYR A 1 99 ? 3.991 14.285 -8.221 1.00 97.62 99 TYR A C 1
ATOM 769 O O . TYR A 1 99 ? 3.219 14.079 -7.279 1.00 97.62 99 TYR A O 1
ATOM 777 N N . ASN A 1 100 ? 3.626 14.140 -9.496 1.00 97.50 100 ASN A N 1
ATOM 778 C CA . ASN A 1 100 ? 2.392 13.452 -9.882 1.00 97.50 100 ASN A CA 1
ATOM 779 C C . ASN A 1 100 ? 2.771 12.066 -10.380 1.00 97.50 100 ASN A C 1
ATOM 781 O O . ASN A 1 100 ? 3.360 11.927 -11.452 1.00 97.50 100 ASN A O 1
ATOM 785 N N . VAL A 1 101 ? 2.458 11.059 -9.577 1.00 98.38 101 VAL A N 1
ATOM 786 C CA . VAL A 1 101 ? 2.894 9.677 -9.763 1.00 98.38 101 VAL A CA 1
ATOM 787 C C . VAL A 1 101 ? 1.721 8.859 -10.268 1.00 98.38 101 VAL A C 1
ATOM 789 O O . VAL A 1 101 ? 0.594 9.046 -9.821 1.00 98.38 101 VAL A O 1
ATOM 792 N N . ASN A 1 102 ? 1.980 7.933 -11.174 1.00 98.62 102 ASN A N 1
ATOM 793 C CA . ASN A 1 102 ? 1.028 6.920 -11.580 1.00 98.62 102 ASN A CA 1
ATOM 794 C C . ASN A 1 102 ? 1.715 5.557 -11.517 1.00 98.62 102 ASN A C 1
ATOM 796 O O . ASN A 1 102 ? 2.765 5.358 -12.131 1.00 98.62 102 ASN A O 1
ATOM 800 N N . TYR A 1 103 ? 1.137 4.667 -10.720 1.00 98.62 103 TYR A N 1
ATOM 801 C CA . TYR A 1 103 ? 1.572 3.289 -10.565 1.00 98.62 103 TYR A CA 1
ATOM 802 C C . TYR A 1 103 ? 0.437 2.381 -11.017 1.00 98.62 103 TYR A C 1
ATOM 804 O O . TYR A 1 103 ? -0.677 2.481 -10.501 1.00 98.62 103 TYR A O 1
ATOM 812 N N . SER A 1 104 ? 0.712 1.508 -11.977 1.00 98.56 104 SER A N 1
ATOM 813 C CA . SER A 1 104 ? -0.248 0.525 -12.468 1.00 98.56 104 SER A CA 1
ATOM 814 C C . SER A 1 104 ? 0.385 -0.849 -12.553 1.00 98.56 104 SER A C 1
ATOM 816 O O . SER A 1 104 ? 1.592 -0.963 -12.754 1.00 98.56 104 SER A O 1
ATOM 818 N N . PHE A 1 105 ? -0.429 -1.882 -12.398 1.00 98.50 105 PHE A N 1
ATOM 819 C CA . PHE A 1 105 ? -0.020 -3.269 -12.558 1.00 98.50 105 PHE A CA 1
ATOM 820 C C . PHE A 1 105 ? -1.229 -4.140 -12.887 1.00 98.50 105 PHE A C 1
ATOM 822 O O . PHE A 1 105 ? -2.379 -3.747 -12.663 1.00 98.50 105 PHE A O 1
ATOM 829 N N . SER A 1 106 ? -0.956 -5.326 -13.413 1.00 98.06 106 SER A N 1
ATOM 830 C CA . SER A 1 106 ? -1.954 -6.359 -13.646 1.00 98.06 106 SER A CA 1
ATOM 831 C C . SER A 1 106 ? -1.794 -7.478 -12.623 1.00 98.06 106 SER A C 1
ATOM 833 O O . SER A 1 106 ? -0.677 -7.858 -12.281 1.00 98.06 106 SER A O 1
ATOM 835 N N . LEU A 1 107 ? -2.909 -8.007 -12.133 1.00 97.50 107 LEU A N 1
ATOM 836 C CA . LEU A 1 107 ? -2.953 -9.211 -11.319 1.00 97.50 107 LEU A CA 1
ATOM 837 C C . LEU A 1 107 ? -3.433 -10.368 -12.193 1.00 97.50 107 LEU A C 1
ATOM 839 O O . LEU A 1 107 ? -4.478 -10.251 -12.836 1.00 97.50 107 LEU A O 1
ATOM 843 N N . LYS A 1 108 ? -2.681 -11.467 -12.201 1.00 95.56 108 LYS A N 1
ATOM 844 C CA . LYS A 1 108 ? -3.052 -12.709 -12.879 1.00 95.56 108 LYS A CA 1
ATOM 845 C C . LYS A 1 108 ? -3.181 -13.849 -11.885 1.00 95.56 108 LYS A C 1
ATOM 847 O O . LYS A 1 108 ? -2.494 -13.880 -10.862 1.00 95.56 108 LYS A O 1
ATOM 852 N N . LYS A 1 109 ? -4.053 -14.784 -12.231 1.00 92.75 109 LYS A N 1
ATOM 853 C CA . LYS A 1 109 ? -4.164 -16.086 -11.590 1.00 92.75 109 LYS A CA 1
ATOM 854 C C . LYS A 1 109 ? -3.201 -17.040 -12.293 1.00 92.75 109 LYS A C 1
ATOM 856 O O . LYS A 1 109 ? -3.266 -17.189 -13.509 1.00 92.75 109 LYS A O 1
ATOM 861 N N . GLU A 1 110 ? -2.281 -17.628 -11.541 1.00 89.44 110 GLU A N 1
ATOM 862 C CA . GLU A 1 110 ? -1.314 -18.599 -12.050 1.00 89.44 110 GLU A CA 1
ATOM 863 C C . GLU A 1 110 ? -1.467 -19.912 -11.284 1.00 89.44 110 GLU A C 1
ATOM 865 O O . GLU A 1 110 ? -1.619 -19.909 -10.061 1.00 89.44 110 GLU A O 1
ATOM 870 N N . ILE A 1 111 ? -1.449 -21.023 -12.017 1.00 82.69 111 ILE A N 1
ATOM 871 C CA . ILE A 1 111 ? -1.528 -22.364 -11.445 1.00 82.69 111 ILE A CA 1
ATOM 872 C C . ILE A 1 111 ? -0.106 -22.827 -11.147 1.00 82.69 111 ILE A C 1
ATOM 874 O O . ILE A 1 111 ? 0.709 -23.021 -12.051 1.00 82.69 111 ILE A O 1
ATOM 878 N N . GLU A 1 112 ? 0.196 -22.995 -9.868 1.00 70.12 112 GLU A N 1
ATOM 879 C CA . GLU A 1 112 ? 1.423 -23.619 -9.413 1.00 70.12 112 GLU A CA 1
ATOM 880 C C . GLU A 1 112 ? 1.244 -25.133 -9.514 1.00 70.12 112 GLU A C 1
ATOM 882 O O . GLU A 1 112 ? 0.602 -25.780 -8.685 1.00 70.12 112 GLU A O 1
ATOM 887 N N . LYS A 1 113 ? 1.806 -25.710 -10.578 1.00 63.97 113 LYS A N 1
ATOM 888 C CA . LYS A 1 113 ? 1.970 -27.156 -10.658 1.00 63.97 113 LYS A CA 1
ATOM 889 C C . LYS A 1 113 ? 3.022 -27.538 -9.629 1.00 63.97 113 LYS A C 1
ATOM 891 O O . LYS A 1 113 ? 4.212 -27.313 -9.851 1.00 63.97 113 LYS A O 1
ATOM 896 N N . ASN A 1 114 ? 2.585 -28.101 -8.508 1.00 55.66 114 ASN A N 1
ATOM 897 C CA . ASN A 1 114 ? 3.464 -28.821 -7.600 1.00 55.66 114 ASN A CA 1
ATOM 898 C C . ASN A 1 114 ? 3.985 -30.049 -8.354 1.00 55.66 114 ASN A C 1
ATOM 900 O O . ASN A 1 114 ? 3.418 -31.135 -8.287 1.00 55.66 114 ASN A O 1
ATOM 904 N N . ALA A 1 115 ? 5.040 -29.857 -9.140 1.00 52.78 115 ALA A N 1
ATOM 905 C CA . ALA A 1 115 ? 5.767 -30.950 -9.744 1.00 52.78 115 ALA A CA 1
ATOM 906 C C . ALA A 1 115 ? 6.474 -31.681 -8.602 1.00 52.78 115 ALA A C 1
ATOM 908 O O . ALA A 1 115 ? 7.535 -31.273 -8.127 1.00 52.78 115 ALA A O 1
ATOM 909 N N . VAL A 1 116 ? 5.856 -32.752 -8.115 1.00 55.62 116 VAL A N 1
ATOM 910 C CA . VAL A 1 116 ? 6.626 -33.807 -7.472 1.00 55.62 116 VAL A CA 1
ATOM 911 C C . VAL A 1 116 ? 7.650 -34.239 -8.525 1.00 55.62 116 VAL A C 1
ATOM 913 O O . VAL A 1 116 ? 7.277 -34.495 -9.667 1.00 55.62 116 VAL A O 1
ATOM 916 N N . ASN A 1 117 ? 8.942 -34.260 -8.182 1.00 56.62 117 ASN A N 1
ATOM 917 C CA . ASN A 1 117 ? 10.017 -34.713 -9.079 1.00 56.62 117 ASN A CA 1
ATOM 918 C C . ASN A 1 117 ? 9.966 -36.245 -9.265 1.00 56.62 117 ASN A C 1
ATOM 920 O O . ASN A 1 117 ? 10.951 -36.942 -9.032 1.00 56.62 117 ASN A O 1
ATOM 924 N N . ILE A 1 118 ? 8.793 -36.783 -9.587 1.00 60.62 118 ILE A N 1
ATOM 925 C CA . ILE A 1 118 ? 8.543 -38.185 -9.882 1.00 60.62 118 ILE A CA 1
ATOM 926 C C . ILE A 1 118 ? 7.855 -38.193 -11.249 1.00 60.62 118 ILE A C 1
ATOM 928 O O . ILE A 1 118 ? 6.811 -37.569 -11.417 1.00 60.62 118 ILE A O 1
ATOM 932 N N . ASP A 1 119 ? 8.451 -38.901 -12.209 1.00 54.69 119 ASP A N 1
ATOM 933 C CA . ASP A 1 119 ? 7.956 -39.138 -13.580 1.00 54.69 119 ASP A CA 1
ATOM 934 C C . ASP A 1 119 ? 6.721 -40.070 -13.598 1.00 54.69 119 ASP A C 1
ATOM 936 O O . ASP A 1 119 ? 6.567 -40.939 -14.455 1.00 54.69 119 ASP A O 1
ATOM 940 N N . ASP A 1 120 ? 5.840 -39.939 -12.610 1.00 52.75 120 ASP A N 1
ATOM 941 C CA . ASP A 1 120 ? 4.654 -40.770 -12.465 1.00 52.75 120 ASP A CA 1
ATOM 942 C C . ASP A 1 120 ? 3.407 -39.907 -12.668 1.00 52.75 120 ASP A C 1
ATOM 944 O O . ASP A 1 120 ? 2.941 -39.201 -11.773 1.00 52.75 120 ASP A O 1
ATOM 948 N N . ASN A 1 121 ? 2.867 -39.972 -13.888 1.00 55.56 121 ASN A N 1
ATOM 949 C CA . ASN A 1 121 ? 1.642 -39.290 -14.324 1.00 55.56 121 ASN A CA 1
ATOM 950 C C . ASN A 1 121 ? 0.372 -39.740 -13.562 1.00 55.56 121 ASN A C 1
ATOM 952 O O . ASN A 1 121 ? -0.728 -39.339 -13.935 1.00 55.56 121 ASN A O 1
ATOM 956 N N . SER A 1 122 ? 0.491 -40.597 -12.542 1.00 56.53 122 SER A N 1
ATOM 957 C CA . SER A 1 122 ? -0.627 -41.132 -11.756 1.00 56.53 122 SER A CA 1
ATOM 958 C C . SER A 1 122 ? -0.938 -40.359 -10.466 1.00 56.53 122 SER A C 1
ATOM 960 O O . SER A 1 122 ? -1.961 -40.624 -9.834 1.00 56.53 122 SER A O 1
ATOM 962 N N . LEU A 1 123 ? -0.104 -39.390 -10.071 1.00 56.03 123 LEU A N 1
ATOM 963 C CA . LEU A 1 123 ? -0.354 -38.548 -8.900 1.00 56.03 123 LEU A CA 1
ATOM 964 C C . LEU A 1 123 ? -1.029 -37.238 -9.325 1.00 56.03 123 LEU A C 1
ATOM 966 O O . LEU A 1 123 ? -0.371 -36.311 -9.796 1.00 56.03 123 LEU A O 1
ATOM 970 N N . GLU A 1 124 ? -2.347 -37.145 -9.128 1.00 53.66 124 GLU A N 1
ATOM 971 C CA . GLU A 1 124 ? -3.077 -35.873 -9.163 1.00 53.66 124 GLU A CA 1
ATOM 972 C C . GLU A 1 124 ? -2.570 -34.987 -8.020 1.00 53.66 124 GLU A C 1
ATOM 974 O O . GLU A 1 124 ? -3.050 -35.044 -6.885 1.00 53.66 124 GLU A O 1
ATOM 979 N N . VAL A 1 125 ? -1.535 -34.192 -8.285 1.00 57.12 125 VAL A N 1
ATOM 980 C CA . VAL A 1 125 ? -1.080 -33.208 -7.311 1.00 57.12 125 VAL A CA 1
ATOM 981 C C . VAL A 1 125 ? -2.065 -32.053 -7.327 1.00 57.12 125 VAL A C 1
ATOM 983 O O . VAL A 1 125 ? -2.370 -31.515 -8.389 1.00 57.12 125 VAL A O 1
ATOM 986 N N . ALA A 1 126 ? -2.558 -31.672 -6.147 1.00 59.78 126 ALA A N 1
ATOM 987 C CA . ALA A 1 126 ? -3.446 -30.529 -6.004 1.00 59.78 126 ALA A CA 1
ATOM 988 C C . ALA A 1 126 ? -2.805 -29.292 -6.653 1.00 59.78 126 ALA A C 1
ATOM 990 O O . ALA A 1 126 ? -1.745 -28.826 -6.220 1.00 59.78 126 ALA A O 1
ATOM 991 N N . GLU A 1 127 ? -3.442 -28.800 -7.715 1.00 66.38 127 GLU A N 1
ATOM 992 C CA . GLU A 1 127 ? -3.087 -27.547 -8.364 1.00 66.38 127 GLU A CA 1
ATOM 993 C C . GLU A 1 127 ? -3.321 -26.415 -7.362 1.00 66.38 127 GLU A C 1
ATOM 995 O O . GLU A 1 127 ? -4.448 -26.174 -6.925 1.00 66.38 127 GLU A O 1
ATOM 1000 N N . GLU A 1 128 ? -2.248 -25.742 -6.946 1.00 74.50 128 GLU A N 1
ATOM 1001 C CA . GLU A 1 128 ? -2.369 -24.599 -6.052 1.00 74.50 128 GLU A CA 1
ATOM 1002 C C . GLU A 1 128 ? -2.392 -23.310 -6.862 1.00 74.50 128 GLU A C 1
ATOM 1004 O O . GLU A 1 128 ? -1.497 -23.011 -7.648 1.00 74.50 128 GLU A O 1
ATOM 1009 N N . GLU A 1 129 ? -3.424 -22.506 -6.655 1.00 84.31 129 GLU A N 1
ATOM 1010 C CA . GLU A 1 129 ? -3.564 -21.231 -7.342 1.00 84.31 129 GLU A CA 1
ATOM 1011 C C . GLU A 1 129 ? -2.842 -20.124 -6.569 1.00 84.31 129 GLU A C 1
ATOM 1013 O O . GLU A 1 129 ? -2.938 -20.012 -5.339 1.00 84.31 129 GLU A O 1
ATOM 1018 N N . LYS A 1 130 ? -2.130 -19.262 -7.298 1.00 90.62 130 LYS A N 1
ATOM 1019 C CA . LYS A 1 130 ? -1.489 -18.073 -6.736 1.00 90.62 130 LYS A CA 1
ATOM 1020 C C . LYS A 1 130 ? -1.803 -16.818 -7.536 1.00 90.62 130 LYS A C 1
ATOM 1022 O O . LYS A 1 130 ? -2.107 -16.854 -8.727 1.00 90.62 130 LYS A O 1
ATOM 1027 N N . ALA A 1 131 ? -1.727 -15.689 -6.841 1.00 93.12 131 ALA A N 1
ATOM 1028 C CA . ALA A 1 131 ? -1.972 -14.370 -7.400 1.00 93.12 131 ALA A CA 1
ATOM 1029 C C . ALA A 1 131 ? -0.634 -13.694 -7.701 1.00 93.12 131 ALA A C 1
ATOM 1031 O O . ALA A 1 131 ? 0.128 -13.410 -6.778 1.00 93.12 131 ALA A O 1
ATOM 1032 N N . VAL A 1 132 ? -0.355 -13.396 -8.967 1.00 95.88 132 VAL A N 1
ATOM 1033 C CA . VAL A 1 132 ? 0.922 -12.798 -9.378 1.00 95.88 132 VAL A CA 1
ATOM 1034 C C . VAL A 1 132 ? 0.737 -11.395 -9.939 1.00 95.88 132 VAL A C 1
ATOM 1036 O O . VAL A 1 132 ? -0.175 -11.135 -10.726 1.00 95.88 132 VAL A O 1
ATOM 1039 N N . ILE A 1 133 ? 1.616 -10.476 -9.527 1.00 96.62 133 ILE A N 1
ATOM 1040 C CA . ILE A 1 133 ? 1.714 -9.134 -10.110 1.00 96.62 133 ILE A CA 1
ATOM 1041 C C . ILE A 1 133 ? 2.581 -9.203 -11.364 1.00 96.62 133 ILE A C 1
ATOM 1043 O O . ILE A 1 133 ? 3.714 -9.681 -11.329 1.00 96.62 133 ILE A O 1
ATOM 1047 N N . VAL A 1 134 ? 2.051 -8.671 -12.459 1.00 96.75 134 VAL A N 1
ATOM 1048 C CA . VAL A 1 134 ? 2.736 -8.523 -13.744 1.00 96.75 134 VAL A CA 1
ATOM 1049 C C . VAL A 1 134 ? 2.477 -7.132 -14.319 1.00 96.75 134 VAL A C 1
ATOM 1051 O O . VAL A 1 134 ? 1.649 -6.372 -13.816 1.00 96.75 134 VAL A O 1
ATOM 1054 N N . ASP A 1 135 ? 3.182 -6.789 -15.395 1.00 97.12 135 ASP A N 1
ATOM 1055 C CA . ASP A 1 135 ? 2.937 -5.575 -16.182 1.00 97.12 135 ASP A CA 1
ATOM 1056 C C . ASP A 1 135 ? 2.982 -4.262 -15.381 1.00 97.12 135 ASP A C 1
ATOM 1058 O O . ASP A 1 135 ? 2.281 -3.294 -15.706 1.00 97.12 135 ASP A O 1
ATOM 1062 N N . GLU A 1 136 ? 3.830 -4.223 -14.351 1.00 98.38 136 GLU A N 1
ATOM 1063 C CA . GLU A 1 136 ? 4.041 -3.062 -13.496 1.00 98.38 136 GLU A CA 1
ATOM 1064 C C . GLU A 1 136 ? 4.636 -1.889 -14.276 1.00 98.38 136 GLU A C 1
ATOM 1066 O O . GLU A 1 136 ? 5.657 -2.025 -14.963 1.00 98.38 136 GLU A O 1
ATOM 1071 N N . VAL A 1 137 ? 4.023 -0.719 -14.113 1.00 98.62 137 VAL A N 1
ATOM 1072 C CA . VAL A 1 137 ? 4.476 0.551 -14.670 1.00 98.62 137 VAL A CA 1
ATOM 1073 C C . VAL A 1 137 ? 4.412 1.622 -13.592 1.00 98.62 137 VAL A C 1
ATOM 1075 O O . VAL A 1 137 ? 3.341 1.917 -13.066 1.00 98.62 137 VAL A O 1
ATOM 1078 N N . LEU A 1 138 ? 5.552 2.244 -13.306 1.00 98.56 138 LEU A N 1
ATOM 1079 C CA . LEU A 1 138 ? 5.666 3.432 -12.471 1.00 98.56 138 LEU A CA 1
ATOM 1080 C C . LEU A 1 138 ? 6.094 4.609 -13.348 1.00 98.56 138 LEU A C 1
ATOM 1082 O O . LEU A 1 138 ? 7.125 4.572 -14.020 1.00 98.56 138 LEU A O 1
ATOM 1086 N N . SER A 1 139 ? 5.299 5.670 -13.337 1.00 98.25 139 SER A N 1
ATOM 1087 C CA . SER A 1 139 ? 5.560 6.911 -14.059 1.00 98.25 139 SER A CA 1
ATOM 1088 C C . SER A 1 139 ? 5.380 8.105 -13.138 1.00 98.25 139 SER A C 1
ATOM 1090 O O . SER A 1 139 ? 4.563 8.065 -12.220 1.00 98.25 139 SER A O 1
ATOM 1092 N N . TYR A 1 140 ? 6.125 9.184 -13.368 1.00 98.00 140 TYR A N 1
ATOM 1093 C CA . TYR A 1 140 ? 5.903 10.417 -12.620 1.00 98.00 140 TYR A CA 1
ATOM 1094 C C . TYR A 1 140 ? 6.270 11.665 -13.424 1.00 98.00 140 TYR A C 1
ATOM 1096 O O . TYR A 1 140 ? 7.112 11.606 -14.320 1.00 98.00 140 TYR A O 1
ATOM 1104 N N . SER A 1 141 ? 5.635 12.795 -13.101 1.00 97.31 141 SER A N 1
ATOM 1105 C CA . SER A 1 141 ? 6.158 14.142 -13.378 1.00 97.31 141 SER A CA 1
ATOM 1106 C C . SER A 1 141 ? 6.748 14.730 -12.105 1.00 97.31 141 SER A C 1
ATOM 1108 O O . SER A 1 141 ? 6.268 14.397 -11.023 1.00 97.31 141 SER A O 1
ATOM 1110 N N . TYR A 1 142 ? 7.736 15.610 -12.220 1.00 96.56 142 TYR A N 1
ATOM 1111 C CA . TYR A 1 142 ? 8.391 16.240 -11.072 1.00 96.56 142 TYR A CA 1
ATOM 1112 C C . TYR A 1 142 ? 8.572 17.731 -11.297 1.00 96.56 142 TYR A C 1
ATOM 1114 O O . TYR A 1 142 ? 8.923 18.152 -12.397 1.00 96.56 142 TYR A O 1
ATOM 1122 N N . GLU A 1 143 ? 8.358 18.511 -10.249 1.00 95.81 143 GLU A N 1
ATOM 1123 C CA . GLU A 1 143 ? 8.555 19.953 -10.240 1.00 95.81 143 GLU A CA 1
ATOM 1124 C C . GLU A 1 143 ? 9.239 20.371 -8.936 1.00 95.81 143 GLU A C 1
ATOM 1126 O O . GLU A 1 143 ? 8.784 20.024 -7.846 1.00 95.81 143 GLU A O 1
ATOM 1131 N N . CYS A 1 144 ? 10.355 21.092 -9.050 1.00 93.50 144 CYS A N 1
ATOM 1132 C CA . CYS A 1 144 ? 11.101 21.655 -7.927 1.00 93.50 144 CYS A CA 1
ATOM 1133 C C . CYS A 1 144 ? 11.848 22.910 -8.386 1.00 93.50 144 CYS A C 1
ATOM 1135 O O . CYS A 1 144 ? 12.901 22.809 -9.023 1.00 93.50 144 CYS A O 1
ATOM 1137 N N . GLY A 1 145 ? 11.307 24.090 -8.070 1.00 88.81 145 GLY A N 1
ATOM 1138 C CA . GLY A 1 145 ? 11.825 25.356 -8.596 1.00 88.81 145 GLY A CA 1
ATOM 1139 C C . GLY A 1 145 ? 11.851 25.336 -10.127 1.00 88.81 145 GLY A C 1
ATOM 1140 O O . GLY A 1 145 ? 10.844 25.019 -10.760 1.00 88.81 145 GLY A O 1
ATOM 1141 N N . ASP A 1 146 ? 13.019 25.594 -10.712 1.00 86.50 146 ASP A N 1
ATOM 1142 C CA . ASP A 1 146 ? 13.204 25.616 -12.170 1.00 86.50 146 ASP A CA 1
ATOM 1143 C C . ASP A 1 146 ? 13.306 24.219 -12.800 1.00 86.50 146 ASP A C 1
ATOM 1145 O O . ASP A 1 146 ? 13.157 24.060 -14.014 1.00 86.50 146 ASP A O 1
ATOM 1149 N N . LYS A 1 147 ? 13.538 23.169 -11.999 1.00 91.06 147 LYS A N 1
ATOM 1150 C CA . LYS A 1 147 ? 13.638 21.804 -12.522 1.00 91.06 147 LYS A CA 1
ATOM 1151 C C . LYS A 1 147 ? 12.246 21.208 -12.700 1.00 91.06 147 LYS A C 1
ATOM 1153 O O . LYS A 1 147 ? 11.565 20.888 -11.724 1.00 91.06 147 LYS A O 1
ATOM 1158 N N . LYS A 1 148 ? 11.859 20.992 -13.959 1.00 93.94 148 LYS A N 1
ATOM 1159 C CA . LYS A 1 148 ? 10.607 20.329 -14.345 1.00 93.94 148 LYS A CA 1
ATOM 1160 C C . LYS A 1 148 ? 10.881 19.097 -15.199 1.00 93.94 148 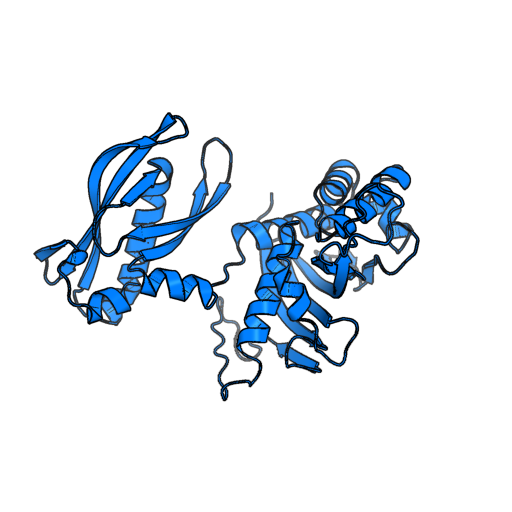LYS A C 1
ATOM 1162 O O . LYS A 1 148 ? 11.592 19.162 -16.195 1.00 93.94 148 LYS A O 1
ATOM 1167 N N . ILE A 1 149 ? 10.289 17.971 -14.817 1.00 93.62 149 ILE A N 1
ATOM 1168 C CA . ILE A 1 149 ? 10.321 16.711 -15.560 1.00 93.62 149 ILE A CA 1
ATOM 1169 C C . ILE A 1 149 ? 8.891 16.391 -15.982 1.00 93.62 149 ILE A C 1
ATOM 1171 O O . ILE A 1 149 ? 8.000 16.231 -15.142 1.00 93.62 149 ILE A O 1
ATOM 1175 N N . ARG A 1 150 ? 8.668 16.285 -17.296 1.00 94.81 150 ARG A N 1
ATOM 1176 C CA . ARG A 1 150 ? 7.379 15.866 -17.859 1.00 94.81 150 ARG A CA 1
ATOM 1177 C C . ARG A 1 150 ? 7.055 14.434 -17.428 1.00 94.81 150 ARG A C 1
ATOM 1179 O O . ARG A 1 150 ? 7.954 13.605 -17.327 1.00 94.81 150 ARG A O 1
ATOM 1186 N N . LYS A 1 151 ? 5.764 14.137 -17.227 1.00 96.06 151 LYS A N 1
ATOM 1187 C CA . LYS A 1 151 ? 5.298 12.788 -16.875 1.00 96.06 151 LYS A CA 1
ATOM 1188 C C . LYS A 1 151 ? 5.815 11.756 -17.879 1.00 96.06 151 LYS A C 1
ATOM 1190 O O . LYS A 1 151 ? 5.514 11.862 -19.067 1.00 96.06 151 LYS A O 1
ATOM 1195 N N . MET A 1 152 ? 6.556 10.765 -17.395 1.00 95.88 152 MET A N 1
ATOM 1196 C CA . MET A 1 152 ? 7.060 9.653 -18.205 1.00 95.88 152 MET A CA 1
ATOM 1197 C C . MET A 1 152 ? 7.204 8.371 -17.377 1.00 95.88 152 MET A C 1
ATOM 1199 O O . MET A 1 152 ? 7.375 8.462 -16.156 1.00 95.88 152 MET A O 1
ATOM 1203 N N . PRO A 1 153 ? 7.131 7.182 -18.006 1.00 97.00 153 PRO A N 1
ATOM 1204 C CA . PRO A 1 153 ? 7.459 5.929 -17.336 1.00 97.00 153 PRO A CA 1
ATOM 1205 C C . PRO A 1 153 ? 8.937 5.913 -16.941 1.00 97.00 153 PRO A C 1
ATOM 1207 O O . PRO A 1 153 ? 9.811 6.186 -17.761 1.00 97.00 153 PRO A O 1
ATOM 1210 N N . ILE A 1 154 ? 9.198 5.596 -15.675 1.00 97.00 154 ILE A N 1
ATOM 1211 C CA . ILE A 1 154 ? 10.551 5.405 -15.136 1.00 97.00 154 ILE A CA 1
ATOM 1212 C C . ILE A 1 154 ? 10.886 3.930 -14.945 1.00 97.00 154 ILE A C 1
ATOM 1214 O O . ILE A 1 154 ? 12.046 3.556 -15.059 1.00 97.00 154 ILE A O 1
ATOM 1218 N N . ILE A 1 155 ? 9.867 3.110 -14.688 1.00 97.81 155 ILE A N 1
ATOM 1219 C CA . ILE A 1 155 ? 9.949 1.657 -14.670 1.00 97.81 155 ILE A CA 1
ATOM 1220 C C . ILE A 1 155 ? 8.733 1.144 -15.425 1.00 97.81 155 ILE A C 1
ATOM 1222 O O . ILE A 1 155 ? 7.601 1.453 -15.064 1.00 97.81 155 ILE A O 1
ATOM 1226 N N . ASN A 1 156 ? 8.965 0.369 -16.471 1.00 97.94 156 ASN A N 1
ATOM 1227 C CA . ASN A 1 156 ? 7.955 -0.371 -17.205 1.00 97.94 156 ASN A CA 1
ATOM 1228 C C . ASN A 1 156 ? 8.460 -1.801 -17.389 1.00 97.94 156 ASN A C 1
ATOM 1230 O O . ASN A 1 156 ? 9.416 -2.039 -18.125 1.00 97.94 156 ASN A O 1
ATOM 1234 N N . THR A 1 157 ? 7.819 -2.742 -16.707 1.00 97.19 157 THR A N 1
ATOM 1235 C CA . THR A 1 157 ? 8.213 -4.155 -16.697 1.00 97.19 157 THR A CA 1
ATOM 1236 C C . THR A 1 157 ? 7.585 -4.974 -17.826 1.00 97.19 157 THR A C 1
ATOM 1238 O O . THR A 1 157 ? 7.916 -6.154 -17.943 1.00 97.19 157 THR A O 1
ATOM 1241 N N . ARG A 1 158 ? 6.747 -4.354 -18.681 1.00 95.31 158 ARG A N 1
ATOM 1242 C CA . ARG A 1 158 ? 6.106 -4.943 -19.878 1.00 95.31 158 ARG A CA 1
ATOM 1243 C C . ARG A 1 158 ? 7.119 -5.137 -21.009 1.00 95.31 158 ARG A C 1
ATOM 1245 O O . ARG A 1 158 ? 7.026 -4.537 -22.076 1.00 95.31 158 ARG A O 1
ATOM 1252 N N . THR A 1 159 ? 8.160 -5.897 -20.716 1.00 94.00 159 THR A N 1
ATOM 1253 C CA . THR A 1 159 ? 9.308 -6.150 -21.579 1.00 94.00 159 THR A CA 1
ATOM 1254 C C . THR A 1 159 ? 9.970 -7.461 -21.161 1.00 94.00 159 THR A C 1
ATOM 1256 O O . THR A 1 159 ? 9.854 -7.886 -20.004 1.00 94.00 159 THR A O 1
ATOM 1259 N N . SER A 1 160 ? 10.682 -8.078 -22.102 1.00 89.00 160 SER A N 1
ATOM 1260 C CA . SER A 1 160 ? 11.581 -9.201 -21.841 1.00 89.00 160 SER A CA 1
ATOM 1261 C C . SER A 1 160 ? 12.822 -8.795 -21.048 1.00 89.00 160 SER A C 1
ATOM 1263 O O . SER A 1 160 ? 13.394 -9.650 -20.389 1.00 89.00 160 SER A O 1
ATOM 1265 N N . ASP A 1 161 ? 13.220 -7.520 -21.082 1.00 91.88 161 ASP A N 1
ATOM 1266 C CA . ASP A 1 161 ? 14.330 -6.989 -20.280 1.00 91.88 161 ASP A CA 1
ATOM 1267 C C . ASP A 1 161 ? 13.913 -6.829 -18.797 1.00 91.88 161 ASP A C 1
ATOM 1269 O O . ASP A 1 161 ? 12.780 -7.140 -18.403 1.00 91.88 161 ASP A O 1
ATOM 1273 N N . VAL A 1 162 ? 14.800 -6.303 -17.943 1.00 93.25 162 VAL A N 1
ATOM 1274 C CA . VAL A 1 162 ? 14.464 -5.990 -16.5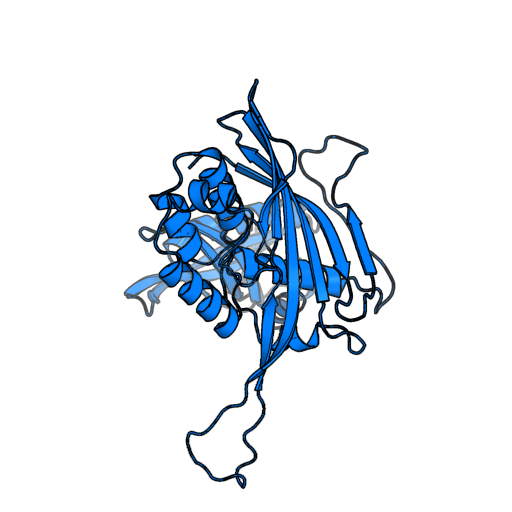41 1.00 93.25 162 VAL A CA 1
ATOM 1275 C C . VAL A 1 162 ? 13.318 -4.965 -16.487 1.00 93.25 162 VAL A C 1
ATOM 1277 O O . VAL A 1 162 ? 12.210 -5.291 -16.044 1.00 93.25 162 VAL A O 1
ATOM 1280 N N . PHE A 1 163 ? 13.542 -3.751 -17.002 1.00 96.56 163 PHE A N 1
ATOM 1281 C CA . PHE A 1 163 ? 12.501 -2.751 -17.249 1.00 96.56 163 PHE A CA 1
ATOM 1282 C C . PHE A 1 163 ? 12.953 -1.679 -18.253 1.00 96.56 163 PHE A C 1
ATOM 1284 O O . PHE A 1 163 ? 14.140 -1.449 -18.463 1.00 96.56 163 PHE A O 1
ATOM 1291 N N . LEU A 1 164 ? 11.983 -0.988 -18.851 1.00 95.75 164 LEU A N 1
ATOM 1292 C CA . LEU A 1 164 ? 12.182 0.158 -19.741 1.00 95.75 164 LEU A CA 1
ATOM 1293 C C . LEU A 1 164 ? 11.732 1.470 -19.070 1.00 95.75 164 LEU A C 1
ATOM 1295 O O . LEU A 1 164 ? 10.912 1.423 -18.151 1.00 95.75 164 LEU A O 1
ATOM 1299 N N . PRO A 1 165 ? 12.175 2.650 -19.552 1.00 96.12 165 PRO A N 1
ATOM 1300 C CA . PRO A 1 165 ? 13.171 2.883 -20.614 1.00 96.12 165 PRO A CA 1
ATOM 1301 C C . PRO A 1 165 ? 14.619 2.569 -20.193 1.00 96.12 165 PRO A C 1
ATOM 1303 O O . PRO A 1 165 ? 14.982 2.825 -19.048 1.00 96.12 165 PRO A O 1
ATOM 1306 N N . LYS A 1 166 ? 15.482 2.125 -21.127 1.00 93.38 166 LYS A N 1
ATOM 1307 C CA . LYS A 1 166 ? 16.906 1.816 -20.842 1.00 93.38 166 LYS A CA 1
ATOM 1308 C C . LYS A 1 166 ? 17.693 3.008 -20.285 1.00 93.38 166 LYS A C 1
ATOM 1310 O O . LYS A 1 166 ? 18.506 2.854 -19.385 1.00 93.38 166 LYS A O 1
ATOM 1315 N N . SER A 1 167 ? 17.393 4.222 -20.746 1.00 93.00 167 SER A N 1
ATOM 1316 C CA . SER A 1 167 ? 17.998 5.440 -20.188 1.00 93.00 167 SER A CA 1
ATOM 1317 C C . SER A 1 167 ? 17.687 5.621 -18.700 1.00 93.00 167 SER A C 1
ATOM 1319 O O . SER A 1 167 ? 18.542 6.070 -17.945 1.00 93.00 167 SER A O 1
ATOM 1321 N N . LYS A 1 168 ? 16.477 5.251 -18.261 1.00 94.00 168 LYS A N 1
ATOM 1322 C CA . LYS A 1 168 ? 16.083 5.298 -16.849 1.00 94.00 168 LYS A CA 1
ATOM 1323 C C . LYS A 1 168 ? 16.578 4.097 -16.064 1.00 94.00 168 LYS A C 1
ATOM 1325 O O . LYS A 1 168 ? 16.902 4.285 -14.900 1.00 94.00 168 LYS A O 1
ATOM 1330 N N . TYR A 1 169 ? 16.712 2.929 -16.690 1.00 94.75 169 TYR A N 1
ATOM 1331 C CA . TYR A 1 169 ? 17.427 1.802 -16.096 1.00 94.75 169 TYR A CA 1
ATOM 1332 C C . TYR A 1 169 ? 18.833 2.234 -15.668 1.00 94.75 169 TYR A C 1
ATOM 1334 O O . TYR A 1 169 ? 19.114 2.240 -14.477 1.00 94.75 169 TYR A O 1
ATOM 1342 N N . ASN A 1 170 ? 19.639 2.755 -16.597 1.00 93.44 170 ASN A N 1
ATOM 1343 C CA . ASN A 1 170 ? 21.019 3.172 -16.327 1.00 93.44 170 ASN A CA 1
ATOM 1344 C C . ASN A 1 170 ? 21.121 4.214 -15.200 1.00 93.44 170 ASN A C 1
ATOM 1346 O O . ASN A 1 170 ? 21.984 4.110 -14.336 1.00 93.44 170 ASN A O 1
ATOM 1350 N N . VAL A 1 171 ? 20.217 5.203 -15.183 1.00 94.62 171 VAL A N 1
ATOM 1351 C CA . VAL A 1 171 ? 20.176 6.243 -14.137 1.00 94.62 171 VAL A CA 1
ATOM 1352 C C . VAL A 1 171 ? 19.790 5.672 -12.771 1.00 94.62 171 VAL A C 1
ATOM 1354 O O . VAL A 1 171 ? 20.348 6.081 -11.756 1.00 94.62 171 VAL A O 1
ATOM 1357 N N . LEU A 1 172 ? 18.820 4.755 -12.727 1.00 95.31 172 LEU A N 1
ATOM 1358 C CA . LEU A 1 172 ? 18.314 4.184 -11.480 1.00 95.31 172 LEU A CA 1
ATOM 1359 C C . LEU A 1 172 ? 19.252 3.125 -10.901 1.00 95.31 172 LEU A C 1
ATOM 1361 O O . LEU A 1 172 ? 19.365 3.030 -9.684 1.00 95.31 172 LEU A O 1
ATOM 1365 N N . THR A 1 173 ? 19.901 2.330 -11.749 1.00 93.50 173 THR A N 1
ATOM 1366 C CA . THR A 1 173 ? 20.690 1.165 -11.330 1.00 93.50 173 THR A CA 1
ATOM 1367 C C . THR A 1 173 ? 22.195 1.393 -11.400 1.00 93.50 173 THR A C 1
ATOM 1369 O O . THR A 1 173 ? 22.943 0.552 -10.914 1.00 93.50 173 THR A O 1
ATOM 1372 N N . GLY A 1 174 ? 22.662 2.502 -11.986 1.00 89.75 174 GLY A N 1
ATOM 1373 C CA . GLY A 1 174 ? 24.088 2.785 -12.182 1.00 89.75 174 GLY A CA 1
ATOM 1374 C C . GLY A 1 174 ? 24.795 1.778 -13.092 1.00 89.75 174 GLY A C 1
ATOM 1375 O O . GLY A 1 174 ? 25.991 1.557 -12.929 1.00 89.75 174 GLY A O 1
ATOM 1376 N N . ASN A 1 175 ? 24.064 1.161 -14.030 1.00 80.94 175 ASN A N 1
ATOM 1377 C CA . ASN A 1 175 ? 24.538 0.067 -14.891 1.00 80.94 175 ASN A CA 1
ATOM 1378 C C . ASN A 1 175 ? 24.972 -1.198 -14.122 1.00 80.94 175 ASN A C 1
ATOM 1380 O O . ASN A 1 175 ? 25.895 -1.892 -14.547 1.00 80.94 175 ASN A O 1
ATOM 1384 N N . GLU A 1 176 ? 24.327 -1.498 -12.991 1.00 78.62 176 GLU A N 1
ATOM 1385 C CA . GLU A 1 176 ? 24.501 -2.785 -12.304 1.00 78.62 176 GLU A CA 1
ATOM 1386 C C . GLU A 1 176 ? 24.140 -3.964 -13.229 1.00 78.62 176 GLU A C 1
ATOM 1388 O O . GLU A 1 176 ? 23.347 -3.803 -14.167 1.00 78.62 176 GLU A O 1
ATOM 1393 N N . ASP A 1 177 ? 24.736 -5.137 -12.969 1.00 78.88 177 ASP A N 1
ATOM 1394 C CA . ASP A 1 177 ? 24.559 -6.340 -13.789 1.00 78.88 177 ASP A CA 1
ATOM 1395 C C . ASP A 1 177 ? 23.065 -6.649 -13.980 1.00 78.88 177 ASP A C 1
ATOM 1397 O O . ASP A 1 177 ? 22.328 -6.928 -13.028 1.00 78.88 177 ASP A O 1
ATOM 1401 N N . GLU A 1 178 ? 22.616 -6.598 -15.238 1.00 85.06 178 GLU A N 1
ATOM 1402 C CA . GLU A 1 178 ? 21.232 -6.885 -15.615 1.00 85.06 178 GLU A CA 1
ATOM 1403 C C . GLU A 1 178 ? 20.799 -8.284 -15.165 1.00 85.06 178 GLU A C 1
ATOM 1405 O O . GLU A 1 178 ? 19.617 -8.486 -14.885 1.00 85.06 178 GLU A O 1
ATOM 1410 N N . LYS A 1 179 ? 21.731 -9.240 -15.042 1.00 88.94 179 LYS A N 1
ATOM 1411 C CA . LYS A 1 179 ? 21.424 -10.616 -14.633 1.00 88.94 179 LYS A CA 1
ATOM 1412 C C . LYS A 1 179 ? 20.859 -10.684 -13.221 1.00 88.94 179 LYS A C 1
ATOM 1414 O O . LYS A 1 179 ? 19.843 -11.348 -13.020 1.00 88.94 179 LYS A O 1
ATOM 1419 N N . ASP A 1 180 ? 21.458 -9.978 -12.267 1.00 90.31 180 ASP A N 1
ATOM 1420 C CA . ASP A 1 180 ? 21.030 -10.023 -10.865 1.00 90.31 180 ASP A CA 1
ATOM 1421 C C . ASP A 1 180 ? 19.626 -9.435 -10.702 1.00 90.31 180 ASP A C 1
ATOM 1423 O O . ASP A 1 180 ? 18.756 -10.023 -10.052 1.00 90.31 180 ASP A O 1
ATOM 1427 N N . LEU A 1 181 ? 19.357 -8.305 -11.362 1.00 93.69 181 LEU A N 1
ATOM 1428 C CA . LEU A 1 181 ? 18.030 -7.692 -11.345 1.00 93.69 181 LEU A CA 1
ATOM 1429 C C . LEU A 1 181 ? 17.000 -8.497 -12.142 1.00 93.69 181 LEU A C 1
ATOM 1431 O O . LEU A 1 181 ? 15.821 -8.518 -11.779 1.00 93.69 181 LEU A O 1
ATOM 1435 N N . PHE A 1 182 ? 17.420 -9.204 -13.189 1.00 94.50 182 PHE A N 1
ATOM 1436 C CA . PHE A 1 182 ? 16.552 -10.127 -13.909 1.00 94.50 182 PHE A CA 1
ATOM 1437 C C . PHE A 1 182 ? 16.154 -11.325 -13.039 1.00 94.50 182 PHE A C 1
ATOM 1439 O O . PHE A 1 182 ? 14.974 -11.686 -12.983 1.00 94.50 182 PHE A O 1
ATOM 1446 N N . VAL A 1 183 ? 17.106 -11.899 -12.298 1.00 94.62 183 VAL A N 1
ATOM 1447 C CA . VAL A 1 183 ? 16.842 -12.947 -11.303 1.00 94.62 183 VAL A CA 1
ATOM 1448 C C . VAL A 1 183 ? 15.902 -12.418 -10.222 1.00 94.62 183 VAL A C 1
ATOM 1450 O O . VAL A 1 183 ? 14.895 -13.060 -9.925 1.00 94.62 183 VAL A O 1
ATOM 1453 N N . ALA A 1 184 ? 16.142 -11.212 -9.702 1.00 94.62 184 ALA A N 1
ATOM 1454 C CA . ALA A 1 184 ? 15.254 -10.580 -8.730 1.00 94.62 184 ALA A CA 1
ATOM 1455 C C . ALA A 1 184 ? 13.822 -10.398 -9.270 1.00 94.62 184 ALA A C 1
ATOM 1457 O O . ALA A 1 184 ? 12.859 -10.689 -8.558 1.00 94.62 184 ALA A O 1
ATOM 1458 N N . LYS A 1 185 ? 13.658 -10.001 -10.541 1.00 95.69 185 LYS A N 1
ATOM 1459 C CA . LYS A 1 185 ? 12.348 -9.906 -11.215 1.00 95.69 185 LYS A CA 1
ATOM 1460 C C . LYS A 1 185 ? 11.633 -11.256 -11.266 1.00 95.69 185 LYS A C 1
ATOM 1462 O O . LYS A 1 185 ? 10.440 -11.328 -10.973 1.00 95.69 185 LYS A O 1
ATOM 1467 N N . LYS A 1 186 ? 12.350 -12.336 -11.592 1.00 94.94 186 LYS A N 1
ATOM 1468 C CA . LYS A 1 186 ? 11.791 -13.699 -11.610 1.00 94.94 186 LYS A CA 1
ATOM 1469 C C . LYS A 1 186 ? 11.424 -14.197 -10.212 1.00 94.94 186 LYS A C 1
ATOM 1471 O O . LYS A 1 186 ? 10.361 -14.787 -10.049 1.00 94.94 186 LYS A O 1
ATOM 1476 N N . ILE A 1 187 ? 12.244 -13.910 -9.200 1.00 94.56 187 ILE A N 1
ATOM 1477 C CA . ILE A 1 187 ? 11.954 -14.255 -7.800 1.00 94.56 187 ILE A CA 1
ATOM 1478 C C . ILE A 1 187 ? 10.734 -13.481 -7.288 1.00 94.56 187 ILE A C 1
ATOM 1480 O O . ILE A 1 187 ? 9.881 -14.060 -6.612 1.00 94.56 187 ILE A O 1
ATOM 1484 N N . ALA A 1 188 ? 10.614 -12.190 -7.608 1.00 95.44 188 ALA A N 1
ATOM 1485 C CA . ALA A 1 188 ? 9.455 -11.383 -7.231 1.00 95.44 188 ALA A CA 1
ATOM 1486 C C . ALA A 1 188 ? 8.160 -11.973 -7.811 1.00 95.44 188 ALA A C 1
ATOM 1488 O O . ALA A 1 188 ? 7.203 -12.177 -7.065 1.00 95.44 188 ALA A O 1
ATOM 1489 N N . LEU A 1 189 ? 8.177 -12.356 -9.094 1.00 94.19 189 LEU A N 1
ATOM 1490 C CA . LEU A 1 189 ? 7.063 -13.045 -9.746 1.00 94.19 189 LEU A CA 1
ATOM 1491 C C . LEU A 1 189 ? 6.734 -14.376 -9.049 1.00 94.19 189 LEU A C 1
ATOM 1493 O O . LEU A 1 189 ? 5.603 -14.582 -8.614 1.00 94.19 189 LEU A O 1
ATOM 1497 N N . ALA A 1 190 ? 7.735 -15.244 -8.866 1.00 91.94 190 ALA A N 1
ATOM 1498 C CA . ALA A 1 190 ? 7.554 -16.560 -8.253 1.00 91.94 190 ALA A CA 1
ATOM 1499 C C . ALA A 1 190 ? 6.996 -16.474 -6.823 1.00 91.94 190 ALA A C 1
ATOM 1501 O O . ALA A 1 190 ? 6.167 -17.294 -6.434 1.00 91.94 190 ALA A O 1
ATOM 1502 N N . THR A 1 191 ? 7.407 -15.451 -6.065 1.00 93.50 191 THR A N 1
ATOM 1503 C CA . THR A 1 191 ? 6.998 -15.222 -4.670 1.00 93.50 191 THR A CA 1
ATOM 1504 C C . THR A 1 191 ? 5.794 -14.289 -4.514 1.00 93.50 191 THR A C 1
ATOM 1506 O O . THR A 1 191 ? 5.498 -13.871 -3.392 1.00 93.50 191 THR A O 1
ATOM 1509 N N . SER A 1 192 ? 5.078 -13.981 -5.605 1.00 95.00 192 SER A N 1
ATOM 1510 C CA . SER A 1 192 ? 3.864 -13.149 -5.598 1.00 95.00 192 SER A CA 1
ATOM 1511 C C . SER A 1 192 ? 4.089 -11.757 -4.986 1.00 95.00 192 SER A C 1
ATOM 1513 O O . SER A 1 192 ? 3.300 -11.285 -4.169 1.00 95.00 192 SER A O 1
ATOM 1515 N N . LYS A 1 193 ? 5.199 -11.100 -5.337 1.00 96.75 193 LYS A N 1
ATOM 1516 C CA . LYS A 1 193 ? 5.584 -9.761 -4.860 1.00 96.75 193 LYS A CA 1
ATOM 1517 C C . LYS A 1 193 ? 5.684 -8.776 -6.020 1.00 96.75 193 LYS A C 1
ATOM 1519 O O . LYS A 1 193 ? 5.954 -9.161 -7.152 1.00 96.75 193 LYS A O 1
ATOM 1524 N N . SER A 1 194 ? 5.546 -7.487 -5.713 1.00 97.62 194 SER A N 1
ATOM 1525 C CA . SER A 1 194 ? 5.944 -6.423 -6.642 1.00 97.62 194 SER A CA 1
ATOM 1526 C C . SER A 1 194 ? 7.461 -6.447 -6.848 1.00 97.62 194 SER A C 1
ATOM 1528 O O . SER A 1 194 ? 8.222 -6.482 -5.877 1.00 97.62 194 SER A O 1
ATOM 1530 N N . PHE A 1 195 ? 7.896 -6.391 -8.105 1.00 97.81 195 PHE A N 1
ATOM 1531 C CA . PHE A 1 195 ? 9.290 -6.167 -8.466 1.00 97.81 195 PHE A CA 1
ATOM 1532 C C . PHE A 1 195 ? 9.681 -4.694 -8.286 1.00 97.81 195 PHE A C 1
ATOM 1534 O O . PHE A 1 195 ? 10.752 -4.406 -7.757 1.00 97.81 195 PHE A O 1
ATOM 1541 N N . VAL A 1 196 ? 8.795 -3.753 -8.645 1.00 98.00 196 VAL A N 1
ATOM 1542 C CA . VAL A 1 196 ? 9.039 -2.301 -8.500 1.00 98.00 196 VAL A CA 1
ATOM 1543 C C . VAL A 1 196 ? 9.385 -1.916 -7.056 1.00 98.00 196 VAL A C 1
ATOM 1545 O O . VAL A 1 196 ? 10.228 -1.049 -6.827 1.00 98.00 196 VAL A O 1
ATOM 1548 N N . PHE A 1 197 ? 8.748 -2.573 -6.087 1.00 97.75 197 PHE A N 1
ATOM 1549 C CA . PHE A 1 197 ? 8.960 -2.357 -4.654 1.00 97.75 197 PHE A CA 1
ATOM 1550 C C . PHE A 1 197 ? 9.675 -3.535 -3.976 1.00 97.75 197 PHE A C 1
ATOM 1552 O O . PHE A 1 197 ? 9.573 -3.711 -2.758 1.00 97.75 197 PHE A O 1
ATOM 1559 N N . SER A 1 198 ? 10.409 -4.349 -4.742 1.00 96.62 198 SER A N 1
ATOM 1560 C CA . SER A 1 198 ? 11.221 -5.426 -4.181 1.00 96.62 198 SER A CA 1
ATOM 1561 C C . SER A 1 198 ? 12.418 -4.864 -3.414 1.00 96.62 198 SER A C 1
ATOM 1563 O O . SER A 1 198 ? 12.921 -3.770 -3.689 1.00 96.62 198 SER A O 1
ATOM 1565 N N . LYS A 1 199 ? 12.903 -5.621 -2.428 1.00 94.81 199 LYS A N 1
ATOM 1566 C CA . LYS A 1 199 ? 14.057 -5.207 -1.621 1.00 94.81 199 LYS A CA 1
ATOM 1567 C C . LYS A 1 199 ? 15.303 -5.036 -2.493 1.00 94.81 199 LYS A C 1
ATOM 1569 O O . LYS A 1 199 ? 16.081 -4.114 -2.267 1.00 94.81 199 LYS A O 1
ATOM 1574 N N . GLU A 1 200 ? 15.475 -5.923 -3.463 1.00 95.31 200 GLU A N 1
ATOM 1575 C CA . GLU A 1 200 ? 16.604 -5.985 -4.385 1.00 95.31 200 GLU A CA 1
ATOM 1576 C C . GLU A 1 200 ? 16.663 -4.712 -5.233 1.00 95.31 200 GLU A C 1
ATOM 1578 O O . GLU A 1 200 ? 17.658 -3.988 -5.175 1.00 95.31 200 GLU A O 1
ATOM 1583 N N . LEU A 1 201 ? 15.567 -4.368 -5.922 1.00 96.25 201 LEU A N 1
ATOM 1584 C CA . LEU A 1 201 ? 15.523 -3.175 -6.765 1.00 96.25 201 LEU A CA 1
ATOM 1585 C C . LEU A 1 201 ? 15.634 -1.885 -5.942 1.00 96.25 201 LEU A C 1
ATOM 1587 O O . LEU A 1 201 ? 16.379 -0.980 -6.30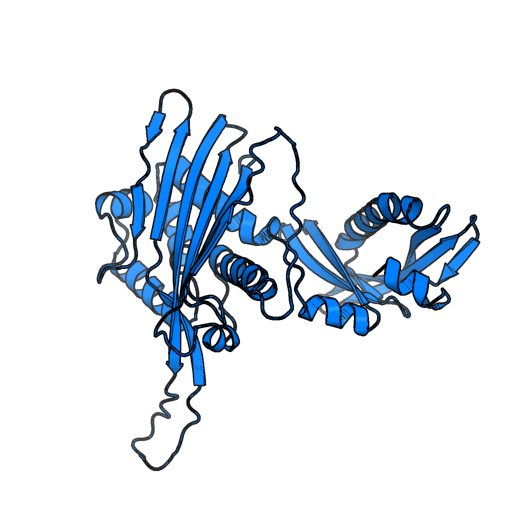8 1.00 96.25 201 LEU A O 1
ATOM 1591 N N . LEU A 1 202 ? 14.949 -1.799 -4.798 1.00 96.69 202 LEU A N 1
ATOM 1592 C CA . LEU A 1 202 ? 15.037 -0.620 -3.932 1.00 96.69 202 LEU A CA 1
ATOM 1593 C C . LEU A 1 202 ? 16.456 -0.409 -3.384 1.00 96.69 202 LEU A C 1
ATOM 1595 O O . LEU A 1 202 ? 16.907 0.730 -3.275 1.00 96.69 202 LEU A O 1
ATOM 1599 N N . ASN A 1 203 ? 17.170 -1.482 -3.035 1.00 95.88 203 ASN A N 1
ATOM 1600 C CA . ASN A 1 203 ? 18.549 -1.384 -2.560 1.00 95.88 203 ASN A CA 1
ATOM 1601 C C . ASN A 1 203 ? 19.517 -0.992 -3.679 1.00 95.88 203 ASN A C 1
ATOM 1603 O O . ASN A 1 203 ? 20.369 -0.138 -3.441 1.00 95.88 203 ASN A O 1
ATOM 1607 N N . CYS A 1 204 ? 19.346 -1.553 -4.878 1.00 95.62 204 CYS A N 1
ATOM 1608 C CA . CYS A 1 204 ? 20.058 -1.133 -6.084 1.00 95.62 204 CYS A CA 1
ATOM 1609 C C . CYS A 1 204 ? 19.891 0.380 -6.313 1.00 95.62 204 CYS A C 1
ATOM 1611 O O . CYS A 1 204 ? 20.875 1.119 -6.345 1.00 95.62 204 CYS A O 1
ATOM 1613 N N . ILE A 1 205 ? 18.645 0.872 -6.327 1.00 96.69 205 ILE A N 1
ATOM 1614 C CA . ILE A 1 205 ? 18.342 2.297 -6.526 1.00 96.69 205 ILE A CA 1
ATOM 1615 C C . ILE A 1 205 ? 18.995 3.165 -5.448 1.00 96.69 205 ILE A C 1
ATOM 1617 O O . ILE A 1 205 ? 19.623 4.173 -5.759 1.00 96.69 205 ILE A O 1
ATOM 1621 N N . ARG A 1 206 ? 18.884 2.789 -4.170 1.00 95.62 206 ARG A N 1
ATOM 1622 C CA . ARG A 1 206 ? 19.483 3.559 -3.064 1.00 95.62 206 ARG A CA 1
ATOM 1623 C C . ARG A 1 206 ? 21.005 3.625 -3.133 1.00 95.62 206 ARG A C 1
ATOM 1625 O O . ARG A 1 206 ? 21.577 4.612 -2.677 1.00 95.62 206 ARG A O 1
ATOM 1632 N N . LYS A 1 207 ? 21.643 2.566 -3.632 1.00 95.06 207 LYS A N 1
ATOM 1633 C CA . LYS A 1 207 ? 23.099 2.447 -3.714 1.00 95.06 207 LYS A CA 1
ATOM 1634 C C . LYS A 1 207 ? 23.661 3.191 -4.925 1.00 95.06 207 LYS A C 1
ATOM 1636 O O . LYS A 1 207 ? 24.684 3.852 -4.788 1.00 95.06 207 LYS A O 1
ATOM 1641 N N . ASN A 1 208 ? 22.990 3.094 -6.072 1.00 94.75 208 ASN A N 1
ATOM 1642 C CA . ASN A 1 208 ? 23.577 3.455 -7.362 1.00 94.75 208 ASN A CA 1
ATOM 1643 C C . ASN A 1 208 ? 22.969 4.724 -7.996 1.00 94.75 208 ASN A C 1
ATOM 1645 O O . ASN A 1 208 ? 23.619 5.359 -8.820 1.00 94.75 208 ASN A O 1
ATOM 1649 N N . CYS A 1 209 ? 21.745 5.128 -7.632 1.00 95.75 209 CYS A N 1
ATOM 1650 C CA . CYS A 1 209 ? 21.090 6.289 -8.242 1.00 95.75 209 CYS A CA 1
ATOM 1651 C C . CYS A 1 209 ? 21.607 7.615 -7.656 1.00 95.75 209 CYS A C 1
ATOM 1653 O O . CYS A 1 209 ? 21.249 8.006 -6.542 1.00 95.75 209 CYS A O 1
ATOM 1655 N N . GLU A 1 210 ? 22.363 8.378 -8.446 1.00 93.94 210 GLU A N 1
ATOM 1656 C CA . GLU A 1 210 ? 22.865 9.707 -8.051 1.00 93.94 210 GLU A CA 1
ATOM 1657 C C . GLU A 1 210 ? 21.744 10.758 -7.939 1.00 93.94 210 GLU A C 1
ATOM 1659 O O . GLU A 1 210 ? 21.792 11.698 -7.133 1.00 93.94 210 GLU A O 1
ATOM 1664 N N . GLU A 1 211 ? 20.684 10.595 -8.734 1.00 93.69 211 GLU A N 1
ATOM 1665 C CA . GLU A 1 211 ? 19.555 11.517 -8.787 1.00 93.69 211 GLU A CA 1
ATOM 1666 C C . GLU A 1 211 ? 18.641 11.359 -7.558 1.00 93.69 211 GLU A C 1
ATOM 1668 O O . GLU A 1 211 ? 17.646 10.633 -7.561 1.00 93.69 211 GLU A O 1
ATOM 1673 N N . LYS A 1 212 ? 18.942 12.106 -6.488 1.00 92.81 212 LYS A N 1
ATOM 1674 C CA . LYS A 1 212 ? 18.261 12.009 -5.176 1.00 92.81 212 LYS A CA 1
ATOM 1675 C C . LYS A 1 212 ? 16.729 12.135 -5.204 1.00 92.81 212 LYS A C 1
ATOM 1677 O O . LYS A 1 212 ? 16.081 11.697 -4.258 1.00 92.81 212 LYS A O 1
ATOM 1682 N N . TYR A 1 213 ? 16.138 12.762 -6.222 1.00 93.44 213 TYR A N 1
ATOM 1683 C CA . TYR A 1 213 ? 14.678 12.872 -6.353 1.00 93.44 213 TYR A CA 1
ATOM 1684 C C . TYR A 1 213 ? 14.025 11.547 -6.776 1.00 93.44 213 TYR A C 1
ATOM 1686 O O . TYR A 1 213 ? 12.913 11.254 -6.344 1.00 93.44 213 TYR A O 1
ATOM 1694 N N . HIS A 1 214 ? 14.727 10.703 -7.541 1.00 95.38 214 HIS A N 1
ATOM 1695 C CA . HIS A 1 214 ? 14.281 9.338 -7.811 1.00 95.38 214 HIS A CA 1
ATOM 1696 C C . HIS A 1 214 ? 14.300 8.508 -6.525 1.00 95.38 214 HIS A C 1
ATOM 1698 O O . HIS A 1 214 ? 13.275 7.939 -6.156 1.00 95.38 214 HIS A O 1
ATOM 1704 N N . VAL A 1 215 ? 15.423 8.515 -5.797 1.00 96.00 215 VAL A N 1
ATOM 1705 C CA . VAL A 1 215 ? 15.564 7.793 -4.518 1.00 96.00 215 VAL A CA 1
ATOM 1706 C C . VAL A 1 215 ? 14.482 8.226 -3.522 1.00 96.00 215 VAL A C 1
ATOM 1708 O O . VAL A 1 215 ? 13.794 7.386 -2.945 1.00 96.00 215 VAL A O 1
ATOM 1711 N N . PHE A 1 216 ? 14.259 9.541 -3.390 1.00 96.31 216 PHE A N 1
ATOM 1712 C CA . PHE A 1 216 ? 13.213 10.090 -2.528 1.00 96.31 216 PHE A CA 1
ATOM 1713 C C . PHE A 1 216 ? 11.823 9.542 -2.866 1.00 96.31 216 PHE A C 1
ATOM 1715 O O . PHE A 1 216 ? 11.082 9.187 -1.953 1.00 96.31 216 PHE A O 1
ATOM 1722 N N . LEU A 1 217 ? 11.460 9.469 -4.151 1.00 96.88 217 LEU A N 1
ATOM 1723 C CA . LEU A 1 217 ? 10.144 8.988 -4.568 1.00 96.88 217 LEU A CA 1
ATOM 1724 C C . LEU A 1 217 ? 9.902 7.541 -4.115 1.00 96.88 217 LEU A C 1
ATOM 1726 O O . LEU A 1 217 ? 8.859 7.252 -3.524 1.00 96.88 217 LEU A O 1
ATOM 1730 N N . PHE A 1 218 ? 10.862 6.646 -4.367 1.00 97.44 218 PHE A N 1
ATOM 1731 C CA . PHE A 1 218 ? 10.753 5.240 -3.971 1.00 97.44 218 PHE A CA 1
ATOM 1732 C C . PHE A 1 218 ? 10.678 5.082 -2.455 1.00 97.44 218 PHE A C 1
ATOM 1734 O O . PHE A 1 218 ? 9.818 4.355 -1.952 1.00 97.44 218 PHE A O 1
ATOM 1741 N N . ASP A 1 219 ? 11.521 5.803 -1.717 1.00 95.88 219 ASP A N 1
ATOM 1742 C CA . ASP A 1 219 ? 11.501 5.767 -0.258 1.00 95.88 219 ASP A CA 1
ATOM 1743 C C . ASP A 1 219 ? 10.191 6.332 0.308 1.00 95.88 219 ASP A C 1
ATOM 1745 O O . ASP A 1 219 ? 9.629 5.759 1.242 1.00 95.88 219 ASP A O 1
ATOM 1749 N N . ALA A 1 220 ? 9.657 7.411 -0.273 1.00 96.62 220 ALA A N 1
ATOM 1750 C CA . ALA A 1 220 ? 8.392 8.013 0.140 1.00 96.62 220 ALA A CA 1
ATOM 1751 C C . ALA A 1 220 ? 7.205 7.060 -0.075 1.00 96.62 220 ALA A C 1
ATOM 1753 O O . ALA A 1 220 ? 6.405 6.876 0.842 1.00 96.62 220 ALA A O 1
ATOM 1754 N N . LEU A 1 221 ? 7.107 6.411 -1.240 1.00 97.62 221 LEU A N 1
ATOM 1755 C CA . LEU A 1 221 ? 6.049 5.433 -1.530 1.00 97.62 221 LEU A CA 1
ATOM 1756 C C . LEU A 1 221 ? 6.168 4.174 -0.658 1.00 97.62 221 LEU A C 1
ATOM 1758 O O . LEU A 1 221 ? 5.170 3.706 -0.108 1.00 97.62 221 LEU A O 1
ATOM 1762 N N . THR A 1 222 ? 7.391 3.672 -0.461 1.00 95.44 222 THR A N 1
ATOM 1763 C CA . THR A 1 222 ? 7.658 2.512 0.406 1.00 95.44 222 THR A CA 1
ATOM 1764 C C . THR A 1 222 ? 7.281 2.820 1.855 1.00 95.44 222 THR A C 1
ATOM 1766 O O . THR A 1 222 ? 6.622 2.023 2.529 1.00 95.44 222 THR A O 1
ATOM 1769 N N . LYS A 1 223 ? 7.659 4.003 2.352 1.00 92.81 223 LYS A N 1
ATOM 1770 C CA . LYS A 1 223 ? 7.299 4.468 3.695 1.00 92.81 223 LYS A CA 1
ATOM 1771 C C . LYS A 1 223 ? 5.789 4.647 3.833 1.00 92.81 223 LYS A C 1
ATOM 1773 O O . LYS A 1 223 ? 5.235 4.252 4.857 1.00 92.81 223 LYS A O 1
ATOM 1778 N N . PHE A 1 224 ? 5.132 5.199 2.814 1.00 94.38 224 PHE A N 1
ATOM 1779 C CA . PHE A 1 224 ? 3.685 5.369 2.806 1.00 94.38 224 PHE A CA 1
ATOM 1780 C C . PHE A 1 224 ? 2.967 4.024 2.975 1.00 94.38 224 PHE A C 1
ATOM 1782 O O . PHE A 1 224 ? 2.179 3.867 3.906 1.00 94.38 224 PHE A O 1
ATOM 1789 N N . GLY A 1 225 ? 3.309 3.022 2.157 1.00 92.06 225 GLY A N 1
ATOM 1790 C CA . GLY A 1 225 ? 2.722 1.682 2.255 1.00 92.06 225 GLY A CA 1
ATOM 1791 C C . GLY A 1 225 ? 2.950 1.013 3.616 1.00 92.06 225 GLY A C 1
ATOM 1792 O O . GLY A 1 225 ? 2.016 0.461 4.200 1.00 92.06 225 GLY A O 1
ATOM 1793 N N . ASN A 1 226 ? 4.172 1.104 4.149 1.00 86.88 226 ASN A N 1
ATOM 1794 C CA . ASN A 1 226 ? 4.535 0.442 5.404 1.00 86.88 226 ASN A CA 1
ATOM 1795 C C . ASN A 1 226 ? 3.968 1.127 6.655 1.00 86.88 226 ASN A C 1
ATOM 1797 O O . ASN A 1 226 ? 3.691 0.438 7.639 1.00 86.88 226 ASN A O 1
ATOM 1801 N N . PHE A 1 227 ? 3.821 2.458 6.650 1.00 83.69 227 PHE A N 1
ATOM 1802 C CA . PHE A 1 227 ? 3.605 3.210 7.890 1.00 83.69 227 PHE A CA 1
ATOM 1803 C C . PHE A 1 227 ? 2.465 4.229 7.880 1.00 83.69 227 PHE A C 1
ATOM 1805 O O . PHE A 1 227 ? 2.118 4.723 8.952 1.00 83.69 227 PHE A O 1
ATOM 1812 N N . GLU A 1 228 ? 1.928 4.599 6.718 1.00 88.06 228 GLU A N 1
ATOM 1813 C CA . GLU A 1 228 ? 0.965 5.707 6.593 1.00 88.06 228 GLU A CA 1
ATOM 1814 C C . GLU A 1 228 ? -0.353 5.264 5.926 1.00 88.06 228 GLU A C 1
ATOM 1816 O O . GLU A 1 228 ? -1.386 5.893 6.142 1.00 88.06 228 GLU A O 1
ATOM 1821 N N . LEU A 1 229 ? -0.353 4.150 5.180 1.00 89.62 229 LEU A N 1
ATOM 1822 C CA . LEU A 1 229 ? -1.550 3.539 4.601 1.00 89.62 229 LEU A CA 1
ATOM 1823 C C . LEU A 1 229 ? -2.164 2.504 5.557 1.00 89.62 229 LEU A C 1
ATOM 1825 O O . LEU A 1 229 ? -1.688 1.370 5.683 1.00 89.62 229 LEU A O 1
ATOM 1829 N N . PHE A 1 230 ? -3.260 2.879 6.209 1.00 85.62 230 PHE A N 1
ATOM 1830 C CA . PHE A 1 230 ? -4.041 2.006 7.089 1.00 85.62 230 PHE A CA 1
ATOM 1831 C C . PHE A 1 230 ? -5.316 1.550 6.390 1.00 85.62 230 PHE A C 1
ATOM 1833 O O . PHE A 1 230 ? -5.968 2.333 5.705 1.00 85.62 230 PHE A O 1
ATOM 1840 N N . ILE A 1 231 ? -5.646 0.268 6.543 1.00 84.62 231 ILE A N 1
ATOM 1841 C CA . ILE A 1 231 ? -6.785 -0.356 5.873 1.00 84.62 231 ILE A CA 1
ATOM 1842 C C . ILE A 1 231 ? -7.532 -1.162 6.915 1.00 84.62 231 ILE A C 1
ATOM 1844 O O . ILE A 1 231 ? -6.960 -2.064 7.528 1.00 84.62 231 ILE A O 1
ATOM 1848 N N . ILE A 1 232 ? -8.798 -0.804 7.105 1.00 79.94 232 ILE A N 1
ATOM 1849 C CA . ILE A 1 232 ? -9.725 -1.520 7.967 1.00 79.94 232 ILE A CA 1
ATOM 1850 C C . ILE A 1 232 ? -10.703 -2.240 7.043 1.00 79.94 232 ILE A C 1
ATOM 1852 O O . ILE A 1 232 ? -11.533 -1.599 6.402 1.00 79.94 232 ILE A O 1
ATOM 1856 N N . ASP A 1 233 ? -10.544 -3.555 6.910 1.00 74.19 233 ASP A N 1
ATOM 1857 C CA . ASP A 1 233 ? -11.421 -4.403 6.112 1.00 74.19 233 ASP A CA 1
ATOM 1858 C C . ASP A 1 233 ? -12.451 -5.137 6.991 1.00 74.19 233 ASP A C 1
ATOM 1860 O O . ASP A 1 233 ? -12.497 -4.994 8.216 1.00 74.19 233 ASP A O 1
ATOM 1864 N N . VAL A 1 234 ? -13.283 -5.958 6.351 1.00 71.12 234 VAL A N 1
ATOM 1865 C CA . VAL A 1 234 ? -14.297 -6.767 7.040 1.00 71.12 234 VAL A CA 1
ATOM 1866 C C . VAL A 1 234 ? -13.653 -7.800 7.978 1.00 71.12 234 VAL A C 1
ATOM 1868 O O . VAL A 1 234 ? -14.232 -8.135 9.008 1.00 71.12 234 VAL A O 1
ATOM 1871 N N . LYS A 1 235 ? -12.429 -8.268 7.703 1.00 67.81 235 LYS A N 1
ATOM 1872 C CA . LYS A 1 235 ? -11.737 -9.215 8.591 1.00 67.81 235 LYS A CA 1
ATOM 1873 C C . LYS A 1 235 ? -11.384 -8.563 9.927 1.00 67.81 235 LYS A C 1
ATOM 1875 O O . LYS A 1 235 ? -11.548 -9.194 10.967 1.00 67.81 235 LYS A O 1
ATOM 1880 N N . ASN A 1 236 ? -11.004 -7.285 9.920 1.00 62.81 236 ASN A N 1
ATOM 1881 C CA . ASN A 1 236 ? -10.791 -6.524 11.154 1.00 62.81 236 ASN A CA 1
ATOM 1882 C C . ASN A 1 236 ? -12.085 -6.353 11.966 1.00 62.81 236 ASN A C 1
ATOM 1884 O O . ASN A 1 236 ? -12.035 -6.418 13.190 1.00 62.81 236 ASN A O 1
ATOM 1888 N N . SER A 1 237 ? -13.248 -6.220 11.313 1.00 60.34 237 SER A N 1
ATOM 1889 C CA . SER A 1 237 ? -14.543 -6.207 12.022 1.00 60.34 237 SER A CA 1
ATOM 1890 C C . SER A 1 237 ? -14.880 -7.548 12.696 1.00 60.34 237 SER A C 1
ATOM 1892 O O . SER A 1 237 ? -15.609 -7.590 13.688 1.00 60.34 237 SER A O 1
ATOM 1894 N N . GLY A 1 238 ? -14.281 -8.647 12.224 1.00 59.81 238 GLY A N 1
ATOM 1895 C CA . GLY A 1 238 ? -14.349 -9.946 12.890 1.00 59.81 238 GLY A CA 1
ATOM 1896 C C . GLY A 1 238 ? -13.694 -9.938 14.274 1.00 59.81 238 GLY A C 1
ATOM 1897 O O . GLY A 1 238 ? -14.245 -10.529 15.192 1.00 59.81 238 GLY A O 1
ATOM 1898 N N . LEU A 1 239 ? -12.582 -9.215 14.471 1.00 59.41 239 LEU A N 1
ATOM 1899 C CA . LEU A 1 239 ? -11.930 -9.092 15.789 1.00 59.41 239 LEU A CA 1
ATOM 1900 C C . LEU A 1 239 ? -12.807 -8.352 16.804 1.00 59.41 239 LEU A C 1
ATOM 1902 O O . LEU A 1 239 ? -12.863 -8.753 17.962 1.00 59.41 239 LEU A O 1
ATOM 1906 N N . ILE A 1 240 ? -13.541 -7.333 16.351 1.00 58.81 240 ILE A N 1
ATOM 1907 C CA . ILE A 1 240 ? -14.543 -6.634 17.169 1.00 58.81 240 ILE A CA 1
ATOM 1908 C C . ILE A 1 240 ? -15.644 -7.611 17.604 1.00 58.81 240 ILE A C 1
ATOM 1910 O O . ILE A 1 240 ? -16.082 -7.591 18.750 1.00 58.81 240 ILE A O 1
ATOM 1914 N N . SER A 1 241 ? -16.032 -8.526 16.712 1.00 57.97 241 SER A N 1
ATOM 1915 C CA . SER A 1 241 ? -16.992 -9.595 17.020 1.00 57.97 241 SER A CA 1
ATOM 1916 C C . SER A 1 241 ? -16.440 -10.646 18.001 1.00 57.97 241 SER A C 1
ATOM 1918 O O . SER A 1 241 ? -17.222 -11.391 18.580 1.00 57.97 241 SER A O 1
ATOM 1920 N N . PHE A 1 242 ? -15.118 -10.691 18.210 1.00 58.53 242 PHE A N 1
ATOM 1921 C CA . PHE A 1 242 ? -14.426 -11.506 19.219 1.00 58.53 242 PHE A CA 1
ATOM 1922 C C . PHE A 1 242 ? -13.998 -10.684 20.450 1.00 58.53 242 PHE A C 1
ATOM 1924 O O . PHE A 1 242 ? -13.012 -11.017 21.107 1.00 58.53 242 PHE A O 1
ATOM 1931 N N . ASP A 1 243 ? -14.717 -9.600 20.759 1.00 68.81 243 ASP A N 1
ATOM 1932 C CA . ASP A 1 243 ? -14.476 -8.744 21.925 1.00 68.81 243 ASP A CA 1
ATOM 1933 C C . ASP A 1 243 ? -13.041 -8.188 22.013 1.00 68.81 243 ASP A C 1
ATOM 1935 O O . ASP A 1 243 ? -12.476 -8.049 23.102 1.00 68.81 243 ASP A O 1
ATOM 1939 N N . ALA A 1 244 ? -12.428 -7.859 20.874 1.00 71.19 244 ALA A N 1
ATOM 1940 C CA . ALA A 1 244 ? -11.116 -7.223 20.822 1.00 71.19 244 ALA A CA 1
ATOM 1941 C C . ALA A 1 244 ? -11.174 -5.885 20.080 1.00 71.19 244 ALA A C 1
ATOM 1943 O O . ALA A 1 244 ? -11.713 -5.792 18.980 1.00 71.19 244 ALA A O 1
ATOM 1944 N N . LEU A 1 245 ? -10.552 -4.859 20.662 1.00 71.44 245 LEU A N 1
ATOM 1945 C CA . LEU A 1 245 ? -10.326 -3.558 20.040 1.00 71.44 245 LEU A CA 1
ATOM 1946 C C . LEU A 1 245 ? -9.025 -3.609 19.220 1.00 71.44 245 LEU A C 1
ATOM 1948 O O . LEU A 1 245 ? -7.945 -3.678 19.819 1.00 71.44 245 LEU A O 1
ATOM 1952 N N . PRO A 1 246 ? -9.075 -3.575 17.876 1.00 70.94 246 PRO A N 1
ATOM 1953 C CA . PRO A 1 246 ? -7.871 -3.535 17.055 1.00 70.94 246 PRO A CA 1
ATOM 1954 C C . PRO A 1 246 ? -7.272 -2.123 17.072 1.00 70.94 246 PRO A C 1
ATOM 1956 O O . PRO A 1 246 ? -7.715 -1.231 16.346 1.00 70.94 246 PRO A O 1
ATOM 1959 N N . LEU A 1 247 ? -6.244 -1.898 17.894 1.00 72.31 247 LEU A N 1
ATOM 1960 C CA . LEU A 1 247 ? -5.532 -0.623 17.892 1.00 72.31 247 LEU A CA 1
ATOM 1961 C C . LEU A 1 247 ? -4.413 -0.622 16.855 1.00 72.31 247 LEU A C 1
ATOM 1963 O O . LEU A 1 247 ? -3.407 -1.323 16.989 1.00 72.31 247 LEU A O 1
ATOM 1967 N N . PHE A 1 248 ? -4.565 0.240 15.852 1.00 69.06 248 PHE A N 1
ATOM 1968 C CA . PHE A 1 248 ? -3.528 0.539 14.872 1.00 69.06 248 PHE A CA 1
ATOM 1969 C C . PHE A 1 248 ? -2.662 1.690 15.369 1.00 69.06 248 PHE A C 1
ATOM 1971 O O . PHE A 1 248 ? -3.139 2.811 15.547 1.00 69.06 248 PHE A O 1
ATOM 1978 N N . PHE A 1 249 ? -1.373 1.435 15.566 1.00 68.25 249 PHE A N 1
ATOM 1979 C CA . PHE A 1 249 ? -0.447 2.474 16.003 1.00 68.25 249 PHE A CA 1
ATOM 1980 C C . PHE A 1 249 ? 0.934 2.324 15.389 1.00 68.25 249 PHE A C 1
ATOM 1982 O O . PHE A 1 249 ? 1.333 1.277 14.872 1.00 68.25 249 PHE A O 1
ATOM 1989 N N . LYS A 1 250 ? 1.671 3.428 15.476 1.00 64.38 250 LYS A N 1
ATOM 1990 C CA . LYS A 1 250 ? 3.078 3.530 15.129 1.00 64.38 250 LYS A CA 1
ATOM 1991 C C . LYS A 1 250 ? 3.863 3.794 16.402 1.00 64.38 250 LYS A C 1
ATOM 1993 O O . LYS A 1 250 ? 3.573 4.761 17.099 1.00 64.38 250 LYS A O 1
ATOM 1998 N N . TYR A 1 251 ? 4.867 2.976 16.675 1.00 64.62 251 TYR A N 1
ATOM 1999 C CA . TYR A 1 251 ? 5.787 3.194 17.786 1.00 64.62 251 TYR A CA 1
ATOM 2000 C C . TYR A 1 251 ? 7.226 2.944 17.343 1.00 64.62 251 TYR A C 1
ATOM 2002 O O . TYR A 1 251 ? 7.482 2.212 16.388 1.00 64.62 251 TYR A O 1
ATOM 2010 N N . SER A 1 252 ? 8.175 3.594 18.007 1.00 52.78 252 SER A N 1
ATOM 2011 C CA . SER A 1 252 ? 9.602 3.418 17.744 1.00 52.78 252 SER A CA 1
ATOM 2012 C C . SER A 1 252 ? 10.200 2.554 18.849 1.00 52.78 252 SER A C 1
ATOM 2014 O O . SER A 1 252 ? 10.142 2.941 20.009 1.00 52.78 252 SER A O 1
ATOM 2016 N N . ASN A 1 253 ? 10.782 1.407 18.498 1.00 55.03 253 ASN A N 1
ATOM 2017 C CA . ASN A 1 253 ? 11.619 0.600 19.395 1.00 55.03 253 ASN A CA 1
ATOM 2018 C C . ASN A 1 253 ? 13.104 0.855 19.046 1.00 55.03 253 ASN A C 1
ATOM 2020 O O . ASN A 1 253 ? 13.424 1.380 17.979 1.00 55.03 253 ASN A O 1
ATOM 2024 N N . LYS A 1 254 ? 14.038 0.429 19.902 1.00 50.22 254 LYS A N 1
ATOM 2025 C CA . LYS A 1 254 ? 15.494 0.396 19.659 1.00 50.22 254 LYS A CA 1
ATOM 2026 C C . LYS A 1 254 ? 15.882 -0.306 18.343 1.00 50.22 254 LYS A C 1
ATOM 2028 O O . LYS A 1 254 ? 16.953 -0.039 17.813 1.00 50.22 254 LYS A O 1
ATOM 2033 N N . ARG A 1 255 ? 15.019 -1.180 17.799 1.00 52.50 255 ARG A N 1
ATOM 2034 C CA . ARG A 1 255 ? 15.194 -1.870 16.501 1.00 52.50 255 ARG A CA 1
ATOM 2035 C C . ARG A 1 255 ? 14.567 -1.143 15.296 1.00 52.50 255 ARG A C 1
ATOM 2037 O O . ARG A 1 255 ? 14.641 -1.656 14.183 1.00 52.50 255 ARG A O 1
ATOM 2044 N N . GLY A 1 256 ? 13.951 0.026 15.495 1.00 55.56 256 GLY A N 1
ATOM 2045 C CA . GLY A 1 256 ? 13.336 0.843 14.444 1.00 55.56 256 GLY A CA 1
ATOM 2046 C C . GLY A 1 256 ? 11.860 1.179 14.688 1.00 55.56 256 GLY A C 1
ATOM 2047 O O . GLY A 1 256 ? 11.272 0.830 15.711 1.00 55.56 256 GLY A O 1
ATOM 2048 N N . ASN A 1 257 ? 11.251 1.869 13.717 1.00 55.94 257 ASN A N 1
ATOM 2049 C CA . ASN A 1 257 ? 9.821 2.183 13.722 1.00 55.94 257 ASN A CA 1
ATOM 2050 C C . ASN A 1 257 ? 9.004 0.933 13.372 1.00 55.94 257 ASN A C 1
ATOM 2052 O O . ASN A 1 257 ? 9.135 0.404 12.270 1.00 55.94 257 ASN A O 1
ATOM 2056 N N . ALA A 1 258 ? 8.133 0.501 14.276 1.00 57.41 258 ALA A N 1
ATOM 2057 C CA . ALA A 1 258 ? 7.164 -0.559 14.052 1.00 57.41 258 ALA A CA 1
ATOM 2058 C C . ALA A 1 258 ? 5.758 0.038 13.894 1.00 57.41 258 ALA A C 1
ATOM 2060 O O . ALA A 1 258 ? 5.364 0.970 14.600 1.00 57.41 258 ALA A O 1
ATOM 2061 N N . VAL A 1 259 ? 4.995 -0.504 12.947 1.00 57.06 259 VAL A N 1
ATOM 2062 C CA . VAL A 1 259 ? 3.551 -0.280 12.840 1.00 57.06 259 VAL A CA 1
ATOM 2063 C C . VAL A 1 259 ? 2.874 -1.614 13.067 1.00 57.06 259 VAL A C 1
ATOM 2065 O O . VAL A 1 259 ? 3.212 -2.602 12.414 1.00 57.06 259 VAL A O 1
ATOM 2068 N N . GLY A 1 260 ? 1.959 -1.640 14.028 1.00 60.94 260 GLY A N 1
ATOM 2069 C CA . GLY A 1 260 ? 1.295 -2.853 14.480 1.00 60.94 260 GLY A CA 1
ATOM 2070 C C . GLY A 1 260 ? -0.207 -2.659 14.610 1.00 60.94 260 GLY A C 1
ATOM 2071 O O . GLY A 1 260 ? -0.693 -1.538 14.759 1.00 60.94 260 GLY A O 1
ATOM 2072 N N . ASN A 1 261 ? -0.918 -3.782 14.539 1.00 68.50 261 ASN A N 1
ATOM 2073 C CA . ASN A 1 261 ? -2.270 -3.919 15.058 1.00 68.50 261 ASN A CA 1
ATOM 2074 C C . ASN A 1 261 ? -2.153 -4.700 16.368 1.00 68.50 261 ASN A C 1
ATOM 2076 O O . ASN A 1 261 ? -1.630 -5.816 16.358 1.00 68.50 261 ASN A O 1
ATOM 2080 N N . LEU A 1 262 ? -2.580 -4.108 17.478 1.00 72.44 262 LEU A N 1
ATOM 2081 C CA . LEU A 1 262 ? -2.636 -4.792 18.763 1.00 72.44 262 LEU A CA 1
ATOM 2082 C C . LEU A 1 262 ? -4.100 -5.016 19.123 1.00 72.44 262 LEU A C 1
ATOM 2084 O O . LEU A 1 262 ? -4.803 -4.037 19.386 1.00 72.44 262 LEU A O 1
ATOM 2088 N N . PRO A 1 263 ? -4.564 -6.273 19.141 1.00 74.19 263 PRO A N 1
ATOM 2089 C CA . PRO A 1 263 ? -5.876 -6.576 19.673 1.00 74.19 263 PRO A CA 1
ATOM 2090 C C . PRO A 1 263 ? -5.826 -6.374 21.189 1.00 74.19 263 PRO A C 1
ATOM 2092 O O . PRO A 1 263 ? -5.157 -7.125 21.899 1.00 74.19 263 PRO A O 1
ATOM 2095 N N . ILE A 1 264 ? -6.503 -5.342 21.686 1.00 81.31 264 ILE A N 1
ATOM 2096 C CA . ILE A 1 264 ? -6.703 -5.158 23.123 1.00 81.31 264 ILE A CA 1
ATOM 2097 C C . ILE A 1 264 ? -8.013 -5.846 23.507 1.00 81.31 264 ILE A C 1
ATOM 2099 O O . ILE A 1 264 ? -9.056 -5.470 22.970 1.00 81.31 264 ILE A O 1
ATOM 2103 N N . PRO A 1 265 ? -7.994 -6.828 24.422 1.00 80.38 265 PRO A N 1
ATOM 2104 C CA . PRO A 1 265 ? -9.218 -7.458 24.899 1.00 80.38 265 PRO A CA 1
ATOM 2105 C C . PRO A 1 265 ? -10.161 -6.425 25.527 1.00 80.38 265 PRO A C 1
ATOM 2107 O O . PRO A 1 265 ? -9.767 -5.671 26.417 1.00 80.38 265 PRO A O 1
ATOM 2110 N N . LEU A 1 266 ? -11.415 -6.405 25.077 1.00 80.62 266 LEU A N 1
ATOM 2111 C CA . LEU A 1 266 ? -12.506 -5.664 25.715 1.00 80.62 266 LEU A CA 1
ATOM 2112 C C . LEU A 1 266 ? -12.987 -6.406 26.969 1.00 80.62 266 LEU A C 1
ATOM 2114 O O . LEU A 1 266 ? -13.328 -5.787 27.977 1.00 80.62 266 LEU A O 1
ATOM 2118 N N . ASN A 1 267 ? -12.962 -7.742 26.910 1.00 80.81 267 ASN A N 1
ATOM 2119 C CA . ASN A 1 267 ? -13.367 -8.639 27.986 1.00 80.81 267 ASN A CA 1
ATOM 2120 C C . ASN A 1 267 ? -12.139 -9.248 28.685 1.00 80.81 267 ASN A C 1
ATOM 2122 O O . ASN A 1 267 ? -11.725 -10.366 28.388 1.00 80.81 267 ASN A O 1
ATOM 2126 N N . GLY A 1 268 ? -11.562 -8.514 29.641 1.00 84.06 268 GLY A N 1
ATOM 2127 C CA . GLY A 1 268 ? -10.487 -9.006 30.510 1.00 84.06 268 GLY A CA 1
ATOM 2128 C C . GLY A 1 268 ? -9.157 -8.286 30.310 1.00 84.06 268 GLY A C 1
ATOM 2129 O O . GLY A 1 268 ? -9.128 -7.107 29.961 1.00 84.06 268 GLY A O 1
ATOM 2130 N N . SER A 1 269 ? -8.058 -8.987 30.590 1.00 87.25 269 SER A N 1
ATOM 2131 C CA . SER A 1 269 ? -6.710 -8.430 30.509 1.00 87.25 269 SER A CA 1
ATOM 2132 C C . SER A 1 269 ? -5.958 -8.875 29.256 1.00 87.25 269 SER A C 1
ATOM 2134 O O . SER A 1 269 ? -6.135 -9.983 28.754 1.00 87.25 269 SER A O 1
ATOM 2136 N N . GLY A 1 270 ? -5.093 -7.995 28.755 1.00 87.75 270 GLY A N 1
ATOM 2137 C CA . GLY A 1 270 ? -4.186 -8.252 27.640 1.00 87.75 270 GLY A CA 1
ATOM 2138 C C . GLY A 1 270 ? -2.750 -7.895 27.999 1.00 87.75 270 GLY A C 1
ATOM 2139 O O . GLY A 1 270 ? -2.503 -7.188 28.972 1.00 87.75 270 GLY A O 1
ATOM 2140 N N . VAL A 1 271 ? -1.792 -8.371 27.208 1.00 88.31 271 VAL A N 1
ATOM 2141 C CA . VAL A 1 271 ? -0.368 -8.083 27.420 1.00 88.31 271 VAL A CA 1
ATOM 2142 C C . VAL A 1 271 ? 0.134 -7.221 26.284 1.00 88.31 271 VAL A C 1
ATOM 2144 O O . VAL A 1 271 ? -0.011 -7.588 25.117 1.00 88.31 271 VAL A O 1
ATOM 2147 N N . ILE A 1 272 ? 0.759 -6.097 26.624 1.00 87.81 272 ILE A N 1
ATOM 2148 C CA . ILE A 1 272 ? 1.346 -5.190 25.642 1.00 87.81 272 ILE A CA 1
ATOM 2149 C C . ILE A 1 272 ? 2.823 -4.944 25.958 1.00 87.81 272 ILE A C 1
ATOM 2151 O O . ILE A 1 272 ? 3.182 -4.889 27.136 1.00 87.81 272 ILE A O 1
ATOM 2155 N N . PRO A 1 273 ? 3.698 -4.783 24.949 1.00 87.50 273 PRO A N 1
ATOM 2156 C CA . PRO A 1 273 ? 5.084 -4.400 25.195 1.00 87.50 273 PRO A CA 1
ATOM 2157 C C . PRO A 1 273 ? 5.146 -3.080 25.967 1.00 87.50 273 PRO A C 1
ATOM 2159 O O . PRO A 1 273 ? 4.435 -2.137 25.616 1.00 87.50 273 PRO A O 1
ATOM 2162 N N . GLU A 1 274 ? 6.023 -2.982 26.968 1.00 87.44 274 GLU A N 1
ATOM 2163 C CA . GLU A 1 274 ? 6.202 -1.761 27.772 1.00 87.44 274 GLU A CA 1
ATOM 2164 C C . GLU A 1 274 ? 6.413 -0.518 26.891 1.00 87.44 274 GLU A C 1
ATOM 2166 O O . GLU A 1 274 ? 5.784 0.519 27.080 1.00 87.44 274 GLU A O 1
ATOM 2171 N N . GLN A 1 275 ? 7.209 -0.658 25.832 1.00 82.12 275 GLN A N 1
ATOM 2172 C CA . GLN A 1 275 ? 7.508 0.428 24.897 1.00 82.12 275 GLN A CA 1
ATOM 2173 C C . GLN A 1 275 ? 6.304 0.897 24.063 1.00 82.12 275 GLN A C 1
ATOM 2175 O O . GLN A 1 275 ? 6.326 1.987 23.496 1.00 82.12 275 GLN A O 1
ATOM 2180 N N . ALA A 1 276 ? 5.260 0.072 23.945 1.00 82.38 276 ALA A N 1
ATOM 2181 C CA . ALA A 1 276 ? 4.028 0.435 23.253 1.00 82.38 276 ALA A CA 1
ATOM 2182 C C . ALA A 1 276 ? 3.035 1.156 24.180 1.00 82.38 276 ALA A C 1
ATOM 2184 O O . ALA A 1 276 ? 2.104 1.788 23.685 1.00 82.38 276 ALA A O 1
ATOM 2185 N N . PHE A 1 277 ? 3.224 1.097 25.504 1.00 86.31 277 PHE A N 1
ATOM 2186 C CA . PHE A 1 277 ? 2.254 1.583 26.487 1.00 86.31 277 PHE A CA 1
ATOM 2187 C C . PHE A 1 277 ? 1.904 3.061 26.313 1.00 86.31 277 PHE A C 1
ATOM 2189 O O . PHE A 1 277 ? 0.725 3.407 26.239 1.00 86.31 277 PHE A O 1
ATOM 2196 N N . GLU A 1 278 ? 2.904 3.938 26.186 1.00 84.50 278 GLU A N 1
ATOM 2197 C CA . GLU A 1 278 ? 2.659 5.374 26.002 1.00 84.50 278 GLU A CA 1
ATOM 2198 C C . GLU A 1 278 ? 1.889 5.667 24.715 1.00 84.50 278 GLU A C 1
ATOM 2200 O O . GLU A 1 278 ? 0.976 6.495 24.699 1.00 84.50 278 GLU A O 1
ATOM 2205 N N . VAL A 1 279 ? 2.228 4.959 23.636 1.00 82.50 279 VAL A N 1
ATOM 2206 C CA . VAL A 1 279 ? 1.563 5.123 22.343 1.00 82.50 279 VAL A CA 1
ATOM 2207 C C . VAL A 1 279 ? 0.109 4.687 22.441 1.00 82.50 279 VAL A C 1
ATOM 2209 O O . VAL A 1 279 ? -0.777 5.441 22.044 1.00 82.50 279 VAL A O 1
ATOM 2212 N N . VAL A 1 280 ? -0.149 3.516 23.023 1.00 83.38 280 VAL A N 1
ATOM 2213 C CA . VAL A 1 280 ? -1.505 3.005 23.238 1.00 83.38 280 VAL A CA 1
ATOM 2214 C C . VAL A 1 280 ? -2.316 3.968 24.117 1.00 83.38 280 VAL A C 1
ATOM 2216 O O . VAL A 1 280 ? -3.453 4.299 23.784 1.00 83.38 280 VAL A O 1
ATOM 2219 N N . ASN A 1 281 ? -1.729 4.487 25.198 1.00 87.31 281 ASN A N 1
ATOM 2220 C CA . ASN A 1 281 ? -2.395 5.445 26.081 1.00 87.31 281 ASN A CA 1
ATOM 2221 C C . ASN A 1 281 ? -2.754 6.749 25.342 1.00 87.31 281 ASN A C 1
ATOM 2223 O O . ASN A 1 281 ? -3.843 7.293 25.518 1.00 87.31 281 ASN A O 1
ATOM 2227 N N . ASN A 1 282 ? -1.875 7.237 24.463 1.00 85.31 282 ASN A N 1
ATOM 2228 C CA . ASN A 1 282 ? -2.156 8.408 23.630 1.00 85.31 282 ASN A CA 1
ATOM 2229 C C . ASN A 1 282 ? -3.250 8.143 22.586 1.00 85.31 282 ASN A C 1
ATOM 2231 O O . ASN A 1 282 ? -4.072 9.023 22.335 1.00 85.31 282 ASN A O 1
ATOM 2235 N N . VAL A 1 283 ? -3.309 6.937 22.014 1.00 83.81 283 VAL A N 1
ATOM 2236 C CA . VAL A 1 283 ? -4.404 6.539 21.116 1.00 83.81 283 VAL A CA 1
ATOM 2237 C C . VAL A 1 283 ? -5.741 6.567 21.856 1.00 83.81 283 VAL A C 1
ATOM 2239 O O . VAL A 1 283 ? -6.682 7.183 21.366 1.00 83.81 283 VAL A O 1
ATOM 2242 N N . ILE A 1 284 ? -5.810 6.003 23.063 1.00 87.31 284 ILE A N 1
ATOM 2243 C CA . ILE A 1 284 ? -7.032 6.015 23.881 1.00 87.31 284 ILE A CA 1
ATOM 2244 C C . ILE A 1 284 ? -7.454 7.438 24.260 1.00 87.31 284 ILE A C 1
ATOM 2246 O O . ILE A 1 284 ? -8.634 7.774 24.175 1.00 87.31 284 ILE A O 1
ATOM 2250 N N . LYS A 1 285 ? -6.503 8.318 24.596 1.00 88.81 285 LYS A N 1
ATOM 2251 C CA . LYS A 1 285 ? -6.801 9.744 24.814 1.00 88.81 285 LYS A CA 1
ATOM 2252 C C . LYS A 1 285 ? -7.423 10.395 23.579 1.00 88.81 285 LYS A C 1
ATOM 2254 O O . LYS A 1 285 ? -8.386 11.141 23.714 1.00 88.81 285 LYS A O 1
ATOM 2259 N N . ASN A 1 286 ? -6.913 10.092 22.385 1.00 86.19 286 ASN A N 1
ATOM 2260 C CA . ASN A 1 286 ? -7.481 10.612 21.142 1.00 86.19 286 ASN A CA 1
ATOM 2261 C C . ASN A 1 286 ? -8.872 10.028 20.853 1.00 86.19 286 ASN A C 1
ATOM 2263 O O . ASN A 1 286 ? -9.739 10.754 20.376 1.00 86.19 286 ASN A O 1
ATOM 2267 N N . MET A 1 287 ? -9.109 8.751 21.173 1.00 86.44 287 MET A N 1
ATOM 2268 C CA . MET A 1 287 ? -10.442 8.143 21.072 1.00 86.44 287 MET A CA 1
ATOM 2269 C C . MET A 1 287 ? -11.449 8.853 21.980 1.00 86.44 287 MET A C 1
ATOM 2271 O O . MET A 1 287 ? -12.567 9.121 21.544 1.00 86.44 287 MET A O 1
ATOM 2275 N N . ASN A 1 288 ? -11.045 9.228 23.198 1.00 90.19 288 ASN A N 1
ATOM 2276 C CA . ASN A 1 288 ? -11.915 9.935 24.141 1.00 90.19 288 ASN A CA 1
ATOM 2277 C C . ASN A 1 288 ? -12.431 11.276 23.597 1.00 90.19 288 ASN A C 1
ATOM 2279 O O . ASN A 1 288 ? -13.571 11.626 23.882 1.00 90.19 288 ASN A O 1
ATOM 2283 N N . ILE A 1 289 ? -11.666 11.970 22.740 1.00 89.31 289 ILE A N 1
ATOM 2284 C CA . ILE A 1 289 ? -12.121 13.208 22.075 1.00 89.31 289 ILE A CA 1
ATOM 2285 C C . ILE A 1 289 ? -13.400 12.957 21.265 1.00 89.31 289 ILE A C 1
ATOM 2287 O O . ILE A 1 289 ? -14.286 13.804 21.240 1.00 89.31 289 ILE A O 1
ATOM 2291 N N . VAL A 1 290 ? -13.501 11.804 20.595 1.00 87.31 290 VAL A N 1
ATOM 2292 C CA . VAL A 1 290 ? -14.682 11.423 19.805 1.00 87.31 290 VAL A CA 1
ATOM 2293 C C . VAL A 1 290 ? -15.749 10.787 20.696 1.00 87.31 290 VAL A C 1
ATOM 2295 O O . VAL A 1 290 ? -16.930 11.102 20.555 1.00 87.31 290 VAL A O 1
ATOM 2298 N N . LEU A 1 291 ? -15.347 9.926 21.635 1.00 89.12 291 LEU A N 1
ATOM 2299 C CA . LEU A 1 291 ? -16.264 9.201 22.517 1.00 89.12 291 LEU A CA 1
ATOM 2300 C C . LEU A 1 291 ? -17.111 10.147 23.374 1.00 89.12 291 LEU A C 1
ATOM 2302 O O . LEU A 1 291 ? -18.316 9.943 23.474 1.00 89.12 291 LEU A O 1
ATOM 2306 N N . GLU A 1 292 ? -16.516 11.216 23.909 1.00 89.69 292 GLU A N 1
ATOM 2307 C CA . GLU A 1 292 ? -17.232 12.217 24.708 1.00 89.69 292 GLU A CA 1
ATOM 2308 C C . GLU A 1 292 ? -18.287 12.990 23.900 1.00 89.69 292 GLU A C 1
ATOM 2310 O O . GLU A 1 292 ? -19.266 13.467 24.473 1.00 89.69 292 GLU A O 1
ATOM 2315 N N . GLN A 1 293 ? -18.119 13.099 22.575 1.00 89.56 293 GLN A N 1
ATOM 2316 C CA . GLN A 1 293 ? -19.113 13.719 21.687 1.00 89.56 293 GLN A CA 1
ATOM 2317 C C . GLN A 1 293 ? -20.277 12.772 21.371 1.00 89.56 293 GLN A C 1
ATOM 2319 O O . GLN A 1 293 ? -21.385 13.233 21.106 1.00 89.56 293 GLN A O 1
ATOM 2324 N N . LEU A 1 294 ? -20.039 11.456 21.389 1.00 88.19 294 LEU A N 1
ATOM 2325 C CA . LEU A 1 294 ? -21.070 10.438 21.168 1.00 88.19 294 LEU A CA 1
ATOM 2326 C C . LEU A 1 294 ? -21.857 10.138 22.447 1.00 88.19 294 LEU A C 1
ATOM 2328 O O . LEU A 1 294 ? -23.079 10.013 22.413 1.00 88.19 294 LEU A O 1
ATOM 2332 N N . ILE A 1 295 ? -21.154 10.014 23.575 1.00 88.56 295 ILE A N 1
ATOM 2333 C CA . ILE A 1 295 ? -21.727 9.747 24.892 1.00 88.56 295 ILE A CA 1
ATOM 2334 C C . ILE A 1 295 ? -21.116 10.744 25.885 1.00 88.56 295 ILE A C 1
ATOM 2336 O O . ILE A 1 295 ? -19.969 10.570 26.309 1.00 88.56 295 ILE A O 1
ATOM 2340 N N . PRO A 1 296 ? -21.880 11.762 26.317 1.00 86.00 296 PRO A N 1
ATOM 2341 C CA . PRO A 1 296 ? -21.394 12.742 27.276 1.00 86.00 296 PRO A CA 1
ATOM 2342 C C . PRO A 1 296 ? -20.871 12.087 28.560 1.00 86.00 296 PRO A C 1
ATOM 2344 O O . PRO A 1 296 ? -21.526 11.220 29.146 1.00 86.00 296 PRO A O 1
ATOM 2347 N N . ASN A 1 297 ? -19.711 12.555 29.028 1.00 86.69 297 ASN A N 1
ATOM 2348 C CA . ASN A 1 297 ? -19.044 12.109 30.258 1.00 86.69 297 ASN A CA 1
ATOM 2349 C C . ASN A 1 297 ? -18.594 10.636 30.276 1.00 86.69 297 ASN A C 1
ATOM 2351 O O . ASN A 1 297 ? -18.380 10.095 31.366 1.00 86.69 297 ASN A O 1
ATOM 2355 N N . LEU A 1 298 ? -18.462 9.987 29.115 1.00 89.81 298 LEU A N 1
ATOM 2356 C CA . LEU A 1 298 ? -17.877 8.655 28.989 1.00 89.81 298 LEU A CA 1
ATOM 2357 C C . LEU A 1 298 ? -16.463 8.748 28.410 1.00 89.81 298 LEU A C 1
ATOM 2359 O O . LEU A 1 298 ? -16.266 9.228 27.298 1.00 89.81 298 LEU A O 1
ATOM 2363 N N . THR A 1 299 ? -15.491 8.213 29.145 1.00 92.19 299 THR A N 1
ATOM 2364 C CA . THR A 1 299 ? -14.123 8.010 28.654 1.00 92.19 299 THR A CA 1
ATOM 2365 C C . THR A 1 299 ? -13.660 6.596 28.949 1.00 92.19 299 THR A C 1
ATOM 2367 O O . THR A 1 299 ? -14.149 5.948 29.872 1.00 92.19 299 THR A O 1
ATOM 2370 N N . ILE A 1 300 ? -12.693 6.120 28.177 1.00 92.12 300 ILE A N 1
ATOM 2371 C CA . ILE A 1 300 ? -11.981 4.877 28.445 1.00 92.12 300 ILE A CA 1
ATOM 2372 C C . ILE A 1 300 ? -10.530 5.155 28.839 1.00 92.12 300 ILE A C 1
ATOM 2374 O O . ILE A 1 300 ? -9.957 6.203 28.532 1.00 92.12 300 ILE A O 1
ATOM 2378 N N . GLY A 1 301 ? -9.926 4.212 29.550 1.00 91.50 301 GLY A N 1
ATOM 2379 C CA . GLY A 1 301 ? -8.531 4.265 29.962 1.00 91.50 301 GLY A CA 1
ATOM 2380 C C . GLY A 1 301 ? -7.907 2.880 30.017 1.00 91.50 301 GLY A C 1
ATOM 2381 O O . GLY A 1 301 ? -8.591 1.868 29.878 1.00 91.50 301 GLY A O 1
ATOM 2382 N N . ILE A 1 302 ? -6.602 2.846 30.266 1.00 91.50 302 ILE A N 1
ATOM 2383 C CA . ILE A 1 302 ? -5.872 1.615 30.564 1.00 91.50 302 ILE A CA 1
ATOM 2384 C C . ILE A 1 302 ? -5.471 1.608 32.029 1.00 91.50 302 ILE A C 1
ATOM 2386 O O . ILE A 1 302 ? -4.908 2.583 32.531 1.00 91.50 302 ILE A O 1
ATOM 2390 N N . LYS A 1 303 ? -5.700 0.473 32.685 1.00 92.00 303 LYS A N 1
ATOM 2391 C CA . LYS A 1 303 ? -5.150 0.152 33.996 1.00 92.00 303 LYS A CA 1
ATOM 2392 C C . LYS A 1 303 ? -4.091 -0.937 33.850 1.00 92.00 303 LYS A C 1
ATOM 2394 O O . LYS A 1 303 ? -4.374 -1.992 33.292 1.00 92.00 303 LYS A O 1
ATOM 2399 N N . VAL A 1 304 ? -2.883 -0.693 34.356 1.00 94.06 304 VAL A N 1
ATOM 2400 C CA . VAL A 1 304 ? -1.851 -1.735 34.478 1.00 94.06 304 VAL A CA 1
ATOM 2401 C C . VAL A 1 304 ? -2.162 -2.558 35.722 1.00 94.06 304 VAL A C 1
ATOM 2403 O O . VAL A 1 304 ? -2.306 -2.000 36.809 1.00 94.06 304 VAL A O 1
ATOM 2406 N N . ILE A 1 305 ? -2.287 -3.871 35.558 1.00 93.38 305 ILE A N 1
ATOM 2407 C CA . ILE A 1 305 ? -2.576 -4.815 36.647 1.00 93.38 305 ILE A CA 1
ATOM 2408 C C . ILE A 1 305 ? -1.380 -5.715 36.982 1.00 93.38 305 ILE A C 1
ATOM 2410 O O . ILE A 1 305 ? -1.417 -6.428 37.979 1.00 93.38 305 ILE A O 1
ATOM 2414 N N . GLY A 1 306 ? -0.310 -5.670 36.182 1.00 93.81 306 GLY A N 1
ATOM 2415 C CA . GLY A 1 306 ? 0.934 -6.389 36.447 1.00 93.81 306 GLY A CA 1
ATOM 2416 C C . GLY A 1 306 ? 1.959 -6.260 35.321 1.00 93.81 306 GLY A C 1
ATOM 2417 O O . GLY A 1 306 ? 1.729 -5.581 34.318 1.00 93.81 306 GLY A O 1
ATOM 2418 N N . THR A 1 307 ? 3.087 -6.944 35.483 1.00 94.69 307 THR A N 1
ATOM 2419 C CA . THR A 1 307 ? 4.149 -7.091 34.479 1.00 94.69 307 THR A CA 1
ATOM 2420 C C . THR A 1 307 ? 4.394 -8.572 34.205 1.00 94.69 307 THR A C 1
ATOM 2422 O O . THR A 1 307 ? 4.176 -9.419 35.070 1.00 94.69 307 THR A O 1
ATOM 2425 N N . GLN A 1 308 ? 4.854 -8.901 33.001 1.00 92.81 308 GLN A N 1
ATOM 2426 C CA . GLN A 1 308 ? 5.307 -10.249 32.665 1.00 92.81 308 GLN A CA 1
ATOM 2427 C C . GLN A 1 308 ? 6.460 -10.224 31.665 1.00 92.81 308 GLN A C 1
ATOM 2429 O O . GLN A 1 308 ? 6.545 -9.329 30.824 1.00 92.81 308 GLN A O 1
ATOM 2434 N N . THR A 1 309 ? 7.311 -11.244 31.706 1.00 91.69 309 THR A N 1
ATOM 2435 C CA . THR A 1 309 ? 8.340 -11.458 30.684 1.00 91.69 309 THR A CA 1
ATOM 2436 C C . THR A 1 309 ? 7.698 -12.064 29.437 1.00 91.69 309 THR A C 1
ATOM 2438 O O . THR A 1 309 ? 7.053 -13.111 29.496 1.00 91.69 309 THR A O 1
ATOM 2441 N N . MET A 1 310 ? 7.840 -11.395 28.295 1.00 86.75 310 MET A N 1
ATOM 2442 C CA . MET A 1 310 ? 7.315 -11.855 27.010 1.00 86.75 310 MET A CA 1
ATOM 2443 C C . MET A 1 310 ? 8.233 -12.916 26.377 1.00 86.75 310 MET A C 1
ATOM 2445 O O . MET A 1 310 ? 9.387 -13.079 26.765 1.00 86.75 310 MET A O 1
ATOM 2449 N N . LYS A 1 311 ? 7.745 -13.628 25.347 1.00 82.88 311 LYS A N 1
ATOM 2450 C CA . LYS A 1 311 ? 8.507 -14.688 24.645 1.00 82.88 311 LYS A CA 1
ATOM 2451 C C . LYS A 1 311 ? 9.849 -14.217 24.067 1.00 82.88 311 LYS A C 1
ATOM 2453 O O . LYS A 1 311 ? 10.749 -15.023 23.878 1.00 82.88 311 LYS A O 1
ATOM 2458 N N . ASN A 1 312 ? 9.970 -12.929 23.759 1.00 80.38 312 ASN A N 1
ATOM 2459 C CA . ASN A 1 312 ? 11.195 -12.307 23.253 1.00 80.38 312 ASN A CA 1
ATOM 2460 C C . ASN A 1 312 ? 12.171 -11.878 24.370 1.00 80.38 312 ASN A C 1
ATOM 2462 O O . ASN A 1 312 ? 13.199 -11.282 24.060 1.00 80.38 312 ASN A O 1
ATOM 2466 N N . GLY A 1 313 ? 11.846 -12.144 25.641 1.00 83.81 313 GLY A N 1
ATOM 2467 C CA . GLY A 1 313 ? 12.624 -11.737 26.811 1.00 83.81 313 GLY A CA 1
ATOM 2468 C C . GLY A 1 313 ? 12.408 -10.287 27.257 1.00 83.81 313 GLY A C 1
ATOM 2469 O O . GLY A 1 313 ? 13.001 -9.878 28.250 1.00 83.81 313 GLY A O 1
ATOM 2470 N N . GLU A 1 314 ? 11.579 -9.503 26.559 1.00 86.75 314 GLU A N 1
ATOM 2471 C CA . GLU A 1 314 ? 11.268 -8.118 26.938 1.00 86.75 314 GLU A CA 1
ATOM 2472 C C . GLU A 1 314 ? 10.141 -8.052 27.986 1.00 86.75 314 GLU A C 1
ATOM 2474 O O . GLU A 1 314 ? 9.310 -8.959 28.095 1.00 86.75 314 GLU A O 1
ATOM 2479 N N . THR A 1 315 ? 10.089 -6.953 28.742 1.00 90.06 315 THR A N 1
ATOM 2480 C CA . THR A 1 315 ? 9.011 -6.671 29.699 1.00 90.06 315 THR A CA 1
ATOM 2481 C C . THR A 1 315 ? 7.721 -6.286 28.972 1.00 90.06 315 THR A C 1
ATOM 2483 O O . THR A 1 315 ? 7.696 -5.384 28.129 1.00 90.06 315 THR A O 1
ATOM 2486 N N . GLY A 1 316 ? 6.624 -6.946 29.331 1.00 90.81 316 GLY A N 1
ATOM 2487 C CA . GLY A 1 316 ? 5.268 -6.584 28.935 1.00 90.81 316 GLY A CA 1
ATOM 2488 C C . GLY A 1 316 ? 4.440 -6.124 30.132 1.00 90.81 316 GLY A C 1
ATOM 2489 O O . GLY A 1 316 ? 4.582 -6.653 31.235 1.00 90.81 316 GLY A O 1
ATOM 2490 N N . TYR A 1 317 ? 3.544 -5.166 29.909 1.00 92.94 317 TYR A N 1
ATOM 2491 C CA . TYR A 1 317 ? 2.513 -4.790 30.871 1.00 92.94 317 TYR A CA 1
ATOM 2492 C C . TYR A 1 317 ? 1.251 -5.608 30.641 1.00 92.94 317 TYR A C 1
ATOM 2494 O O . TYR A 1 317 ? 0.749 -5.691 29.519 1.00 92.94 317 TYR A O 1
ATOM 2502 N N . ILE A 1 318 ? 0.722 -6.173 31.723 1.00 92.62 318 ILE A N 1
ATOM 2503 C CA . ILE A 1 318 ? -0.618 -6.746 31.762 1.00 92.62 318 ILE A CA 1
ATOM 2504 C C . ILE A 1 318 ? -1.580 -5.585 32.007 1.00 92.62 318 ILE A C 1
ATOM 2506 O O . ILE A 1 318 ? -1.502 -4.912 33.038 1.00 92.62 318 ILE A O 1
ATOM 2510 N N . ILE A 1 319 ? -2.463 -5.333 31.051 1.00 92.31 319 ILE A N 1
ATOM 2511 C CA . ILE A 1 319 ? -3.385 -4.201 31.041 1.00 92.31 319 ILE A CA 1
ATOM 2512 C C . ILE A 1 319 ? -4.841 -4.665 31.034 1.00 92.31 319 ILE A C 1
ATOM 2514 O O . ILE A 1 319 ? -5.156 -5.710 30.477 1.00 92.31 319 ILE A O 1
ATOM 2518 N N . GLU A 1 320 ? -5.730 -3.862 31.608 1.00 91.94 320 GLU A N 1
ATOM 2519 C CA . GLU A 1 320 ? -7.188 -3.996 31.513 1.00 91.94 320 GLU A CA 1
ATOM 2520 C C . GLU A 1 320 ? -7.777 -2.646 31.076 1.00 91.94 320 GLU A C 1
ATOM 2522 O O . GLU A 1 320 ? -7.343 -1.587 31.548 1.00 91.94 320 GLU A O 1
ATOM 2527 N N . LEU A 1 321 ? -8.751 -2.663 30.160 1.00 91.25 321 LEU A N 1
ATOM 2528 C CA . LEU A 1 321 ? -9.484 -1.455 29.782 1.00 91.25 321 LEU A CA 1
ATOM 2529 C C . LEU A 1 321 ? -10.487 -1.085 30.878 1.00 91.25 321 LEU A C 1
ATOM 2531 O O . LEU A 1 321 ? -11.207 -1.935 31.401 1.00 91.25 321 LEU A O 1
ATOM 2535 N N . ILE A 1 322 ? -10.562 0.203 31.198 1.00 92.69 322 ILE A N 1
ATOM 2536 C CA . ILE A 1 322 ? -11.496 0.751 32.185 1.00 92.69 322 ILE A CA 1
ATOM 2537 C C . ILE A 1 322 ? -12.426 1.769 31.531 1.00 92.69 322 ILE A C 1
ATOM 2539 O O . ILE A 1 322 ? -11.981 2.590 30.732 1.00 92.69 322 ILE A O 1
ATOM 2543 N N . SER A 1 323 ? -13.707 1.725 31.891 1.00 91.81 323 SER A N 1
ATOM 2544 C CA . SER A 1 323 ? -14.688 2.772 31.600 1.00 91.81 323 SER A CA 1
ATOM 2545 C C . SER A 1 323 ? -14.705 3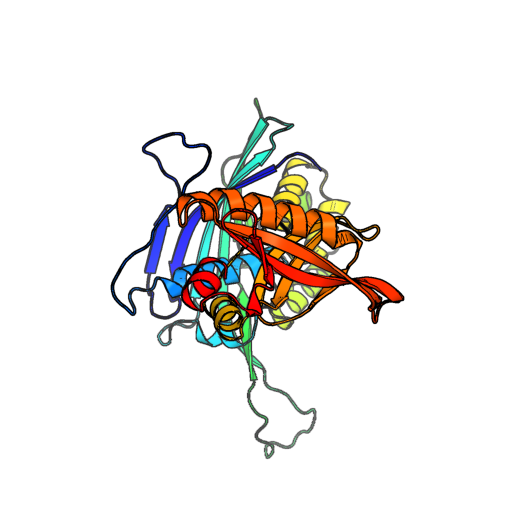.766 32.754 1.00 91.81 323 SER A C 1
A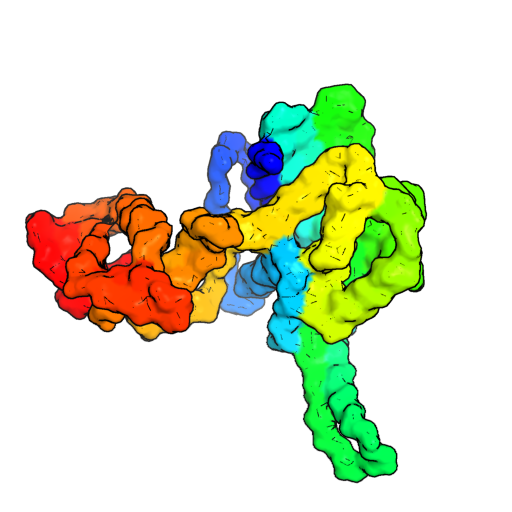TOM 2547 O O . SER A 1 323 ? -14.716 3.377 33.925 1.00 91.81 323 SER A O 1
ATOM 2549 N N . LYS A 1 324 ? -14.713 5.057 32.427 1.00 90.50 324 LYS A N 1
ATOM 2550 C CA . LYS A 1 324 ? -14.903 6.148 33.378 1.00 90.50 324 LYS A CA 1
ATOM 2551 C C . LYS A 1 324 ? -16.135 6.934 32.965 1.00 90.50 324 LYS A C 1
ATOM 2553 O O . LYS A 1 324 ? -16.093 7.728 32.023 1.00 90.50 324 LYS A O 1
ATOM 2558 N N . LYS A 1 325 ? -17.224 6.733 33.705 1.00 83.69 325 LYS A N 1
ATOM 2559 C CA . LYS A 1 325 ? -18.481 7.461 33.520 1.00 83.69 325 LYS A CA 1
ATOM 2560 C C . LYS A 1 325 ? -18.797 8.245 34.781 1.00 83.69 325 LYS A C 1
ATOM 2562 O O . LYS A 1 325 ? -18.847 7.678 35.870 1.00 83.69 325 LYS A O 1
ATOM 2567 N N . ASN A 1 326 ? -18.987 9.559 34.658 1.00 75.62 326 ASN A N 1
ATOM 2568 C CA . ASN A 1 326 ? -19.253 10.444 35.804 1.00 75.62 326 ASN A CA 1
ATOM 2569 C C . ASN A 1 326 ? -18.226 10.287 36.949 1.00 75.62 326 ASN A C 1
ATOM 2571 O O . ASN A 1 326 ? -18.591 10.284 38.123 1.00 75.62 326 ASN A O 1
ATOM 2575 N N . LYS A 1 327 ? -16.939 10.122 36.603 1.00 72.38 327 LYS A N 1
ATOM 2576 C CA . LYS A 1 327 ? -15.814 9.905 37.540 1.00 72.38 327 LYS A CA 1
ATOM 2577 C C . LYS A 1 327 ? -15.859 8.598 38.349 1.00 72.38 327 LYS A C 1
ATOM 2579 O O . LYS A 1 327 ? -15.043 8.428 39.250 1.00 72.38 327 LYS A O 1
ATOM 2584 N N . LYS A 1 328 ? -16.766 7.669 38.037 1.00 83.19 328 LYS A N 1
ATOM 2585 C CA . LYS A 1 328 ? -16.723 6.299 38.563 1.00 83.19 328 LYS A CA 1
ATOM 2586 C C . LYS A 1 328 ? -15.988 5.410 37.573 1.00 83.19 328 LYS A C 1
ATOM 2588 O O . LYS A 1 328 ? -16.290 5.446 36.382 1.00 83.19 328 LYS A O 1
ATOM 2593 N N . GLU A 1 329 ? -15.029 4.642 38.076 1.00 88.62 329 GLU A N 1
ATOM 2594 C CA . GLU A 1 329 ? -14.240 3.714 37.269 1.00 88.62 329 GLU A CA 1
ATOM 2595 C C . GLU A 1 329 ? -14.761 2.290 37.448 1.00 88.62 329 GLU A C 1
ATOM 2597 O O . GLU A 1 329 ? -14.888 1.805 38.573 1.00 88.62 329 GLU A O 1
ATOM 2602 N N . ILE A 1 330 ? -15.035 1.618 36.333 1.00 90.62 330 ILE A N 1
ATOM 2603 C CA . ILE A 1 330 ? -15.329 0.184 36.287 1.00 90.62 330 ILE A CA 1
ATOM 2604 C C . ILE A 1 330 ? -14.490 -0.464 35.188 1.00 90.62 330 ILE A C 1
ATOM 2606 O O . ILE A 1 330 ? -14.087 0.198 34.231 1.00 90.62 330 ILE A O 1
ATOM 2610 N N . ALA A 1 331 ? -14.215 -1.762 35.303 1.00 90.12 331 ALA A N 1
ATOM 2611 C CA . ALA A 1 331 ? -13.601 -2.493 34.199 1.00 90.12 331 ALA A CA 1
ATOM 2612 C C . ALA A 1 331 ? -14.549 -2.494 32.990 1.00 90.12 331 ALA A C 1
ATOM 2614 O O . ALA A 1 331 ? -15.754 -2.691 33.153 1.00 90.12 331 ALA A O 1
ATOM 2615 N N . LEU A 1 332 ? -14.010 -2.302 31.782 1.00 89.19 332 LEU A N 1
ATOM 2616 C CA . LEU A 1 332 ? -14.807 -2.202 30.555 1.00 89.19 332 LEU A CA 1
ATOM 2617 C C . LEU A 1 332 ? -15.630 -3.476 30.295 1.00 89.19 332 LEU A C 1
ATOM 2619 O O . LEU A 1 332 ? -16.735 -3.393 29.775 1.00 89.19 332 LEU A O 1
ATOM 2623 N N . ARG A 1 333 ? -15.156 -4.643 30.751 1.00 86.62 333 ARG A N 1
ATOM 2624 C CA . ARG A 1 333 ? -15.908 -5.912 30.702 1.00 86.62 333 ARG A CA 1
ATOM 2625 C C . ARG A 1 333 ? -17.258 -5.885 31.431 1.00 86.62 333 ARG A C 1
ATOM 2627 O O . ARG A 1 333 ? -18.103 -6.723 31.145 1.00 86.62 333 ARG A O 1
ATOM 2634 N N . TYR A 1 334 ? -17.448 -4.964 32.379 1.00 89.06 334 TYR A N 1
ATOM 2635 C CA . TYR A 1 334 ? -18.699 -4.793 33.125 1.00 89.06 334 TYR A CA 1
ATOM 2636 C C . TYR A 1 334 ? -19.577 -3.659 32.572 1.00 89.06 334 TYR A C 1
ATOM 2638 O O . TYR A 1 334 ? -20.621 -3.364 33.151 1.00 89.06 334 TYR A O 1
ATOM 2646 N N . GLU A 1 335 ? -19.171 -3.007 31.478 1.00 88.81 335 GLU A N 1
ATOM 2647 C CA . GLU A 1 335 ? -20.024 -2.048 30.777 1.00 88.81 335 GLU A CA 1
ATOM 2648 C C . GLU A 1 335 ? -21.091 -2.731 29.924 1.00 88.81 335 GLU A C 1
ATOM 2650 O O . GLU A 1 335 ? -20.988 -3.900 29.549 1.00 88.81 335 GLU A O 1
ATOM 2655 N N . SER A 1 336 ? -22.113 -1.954 29.567 1.00 85.94 336 SER A N 1
ATOM 2656 C CA . SER A 1 336 ? -23.142 -2.421 28.637 1.00 85.94 336 SER A CA 1
ATOM 2657 C C . SER A 1 336 ? -22.552 -2.800 27.271 1.00 85.94 336 SER A C 1
ATOM 2659 O O . SER A 1 336 ? -21.655 -2.129 26.755 1.00 85.94 336 SER A O 1
ATOM 2661 N N . GLU A 1 337 ? -23.129 -3.819 26.628 1.00 80.88 337 GLU A N 1
ATOM 2662 C CA . GLU A 1 337 ? -22.754 -4.225 25.264 1.00 80.88 337 GLU A CA 1
ATOM 2663 C C . GLU A 1 337 ? -22.840 -3.073 24.256 1.00 80.88 337 GLU A C 1
ATOM 2665 O O . GLU A 1 337 ? -22.019 -2.970 23.348 1.00 80.88 337 GLU A O 1
ATOM 2670 N N . GLY A 1 338 ? -23.809 -2.168 24.431 1.00 82.75 338 GLY A N 1
ATOM 2671 C CA . GLY A 1 338 ? -23.934 -0.976 23.593 1.00 82.75 338 GLY A CA 1
ATOM 2672 C C . GLY A 1 338 ? -22.712 -0.059 23.687 1.00 82.75 338 GLY A C 1
ATOM 2673 O O . GLY A 1 338 ? -22.220 0.403 22.664 1.00 82.75 338 GLY A O 1
ATOM 2674 N N . ILE A 1 339 ? -22.183 0.158 24.896 1.00 83.88 339 ILE A N 1
ATOM 2675 C CA . ILE A 1 339 ? -20.969 0.959 25.102 1.00 83.88 339 ILE A CA 1
ATOM 2676 C C . ILE A 1 339 ? -19.745 0.237 24.541 1.00 83.88 339 ILE A C 1
ATOM 2678 O O . ILE A 1 339 ? -18.960 0.859 23.828 1.00 83.88 339 ILE A O 1
ATOM 2682 N N . LYS A 1 340 ? -19.606 -1.071 24.792 1.00 82.12 340 LYS A N 1
ATOM 2683 C CA . LYS A 1 340 ? -18.488 -1.857 24.249 1.00 82.12 340 LYS A CA 1
ATOM 2684 C C . LYS A 1 340 ? -18.433 -1.791 22.719 1.00 82.12 340 LYS A C 1
ATOM 2686 O O . LYS A 1 340 ? -17.358 -1.552 22.184 1.00 82.12 340 LYS A O 1
ATOM 2691 N N . LYS A 1 341 ? -19.586 -1.870 22.042 1.00 79.50 341 LYS A N 1
ATOM 2692 C CA . LYS A 1 341 ? -19.703 -1.735 20.576 1.00 79.50 341 LYS A CA 1
ATOM 2693 C C . LYS A 1 341 ? -19.373 -0.346 20.030 1.00 79.50 341 LYS A C 1
ATOM 2695 O O . LYS A 1 341 ? -18.983 -0.234 18.878 1.00 79.50 341 LYS A O 1
ATOM 2700 N N . ILE A 1 342 ? -19.594 0.713 20.808 1.00 81.94 342 ILE A N 1
ATOM 2701 C CA . ILE A 1 342 ? -19.247 2.086 20.402 1.00 81.94 342 ILE A CA 1
ATOM 2702 C C . ILE A 1 342 ? -17.743 2.330 20.560 1.00 81.94 342 ILE A C 1
ATOM 2704 O O . ILE A 1 342 ? -17.159 3.108 19.809 1.00 81.94 342 ILE A O 1
ATOM 2708 N N . VAL A 1 343 ? -17.127 1.686 21.553 1.00 78.19 343 VAL A N 1
ATOM 2709 C CA . VAL A 1 343 ? -15.689 1.783 21.821 1.00 78.19 343 VAL A CA 1
ATOM 2710 C C . VAL A 1 343 ? -14.860 0.978 20.813 1.00 78.19 343 VAL A C 1
ATOM 2712 O O . VAL A 1 343 ? -13.759 1.417 20.480 1.00 78.19 343 VAL A O 1
ATOM 2715 N N . SER A 1 344 ? -15.361 -0.181 20.373 1.00 68.19 344 SER A N 1
ATOM 2716 C CA . SER A 1 344 ? -14.700 -1.136 19.467 1.00 68.19 344 SER A CA 1
ATOM 2717 C C . SER A 1 344 ? -14.742 -0.741 17.994 1.00 68.19 344 SER A C 1
ATOM 2719 O O . SER A 1 344 ? -13.683 -0.814 17.335 1.00 68.19 344 SER A O 1
#